Protein AF-A0A2I1HA76-F1 (afdb_monomer)

Structure (mmCIF, N/CA/C/O backbone):
data_AF-A0A2I1HA76-F1
#
_entry.id   AF-A0A2I1HA76-F1
#
loop_
_atom_site.group_PDB
_atom_site.id
_atom_site.type_symbol
_atom_site.label_atom_id
_atom_site.label_alt_id
_atom_site.label_comp_id
_atom_site.label_asym_id
_atom_site.label_entity_id
_atom_site.label_seq_id
_atom_site.pdbx_PDB_ins_code
_atom_site.Cartn_x
_atom_site.Cartn_y
_atom_site.Cartn_z
_atom_site.occupancy
_atom_site.B_iso_or_equiv
_atom_site.auth_seq_id
_atom_site.auth_comp_id
_atom_site.auth_asym_id
_atom_site.auth_atom_id
_atom_site.pdbx_PDB_model_num
ATOM 1 N N . MET A 1 1 ? -20.535 -59.289 31.278 1.00 40.84 1 MET A N 1
ATOM 2 C CA . MET A 1 1 ? -20.080 -58.325 30.255 1.00 40.84 1 MET A CA 1
ATOM 3 C C . MET A 1 1 ? -20.527 -56.955 30.729 1.00 40.84 1 MET A C 1
ATOM 5 O O . MET A 1 1 ? -21.703 -56.643 30.612 1.00 40.84 1 MET A O 1
ATOM 9 N N . SER A 1 2 ? -19.643 -56.218 31.400 1.00 46.22 2 SER A N 1
ATOM 10 C CA . SER A 1 2 ? -19.971 -54.926 32.014 1.00 46.22 2 SER A CA 1
ATOM 11 C C . SER A 1 2 ? -19.579 -53.813 31.051 1.00 46.22 2 SER A C 1
ATOM 13 O O . SER A 1 2 ? -18.401 -53.662 30.739 1.00 46.22 2 SER A O 1
ATOM 15 N N . GLY A 1 3 ? -20.575 -53.096 30.530 1.00 40.88 3 GLY A N 1
ATOM 16 C CA . GLY A 1 3 ? -20.380 -51.952 29.646 1.00 40.88 3 GLY A CA 1
ATOM 17 C C . GLY A 1 3 ? -20.055 -50.704 30.456 1.00 40.88 3 GLY A C 1
ATOM 18 O O . GLY A 1 3 ? -20.886 -50.230 31.227 1.00 40.88 3 GLY A O 1
ATOM 19 N N . THR A 1 4 ? -18.845 -50.182 30.288 1.00 45.25 4 THR A N 1
ATOM 20 C CA . THR A 1 4 ? -18.414 -48.915 30.879 1.00 45.25 4 THR A CA 1
ATOM 21 C C . THR A 1 4 ? -19.001 -47.769 30.062 1.00 45.25 4 THR A C 1
ATOM 23 O O . THR A 1 4 ? -18.635 -47.553 28.908 1.00 45.25 4 THR A O 1
ATOM 26 N N . GLN A 1 5 ? -19.952 -47.057 30.657 1.00 46.47 5 GLN A N 1
ATOM 27 C CA . GLN A 1 5 ? -20.569 -45.859 30.107 1.00 46.47 5 GLN A CA 1
ATOM 28 C C . GLN A 1 5 ? -19.624 -44.676 30.360 1.00 46.47 5 GLN A C 1
ATOM 30 O O . GLN A 1 5 ? -19.451 -44.250 31.500 1.00 46.47 5 GLN A O 1
ATOM 35 N N . PHE A 1 6 ? -18.966 -44.180 29.311 1.00 46.88 6 PHE A N 1
ATOM 36 C CA . PHE A 1 6 ? -18.157 -42.964 29.396 1.00 46.88 6 PHE A CA 1
ATOM 37 C C . PHE A 1 6 ? -19.081 -41.743 29.530 1.00 46.88 6 PHE A C 1
ATOM 39 O O . PHE A 1 6 ? -20.025 -41.615 28.743 1.00 46.88 6 PHE A O 1
ATOM 46 N N . PRO A 1 7 ? -18.854 -40.843 30.503 1.00 56.53 7 PRO A N 1
ATOM 47 C CA . PRO A 1 7 ? -19.612 -39.607 30.583 1.00 56.53 7 PRO A CA 1
ATOM 48 C C . PRO A 1 7 ? -19.250 -38.713 29.395 1.00 56.53 7 PRO A C 1
ATOM 5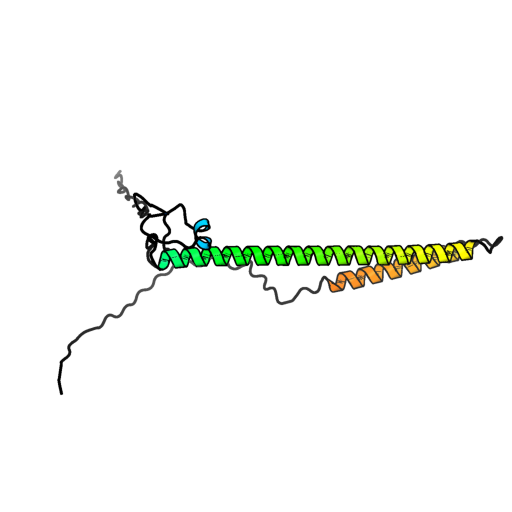0 O O . PRO A 1 7 ? -18.079 -38.507 29.084 1.00 56.53 7 PRO A O 1
ATOM 53 N N . HIS A 1 8 ? -20.281 -38.185 28.737 1.00 43.44 8 HIS A N 1
ATOM 54 C CA . HIS A 1 8 ? -20.160 -37.139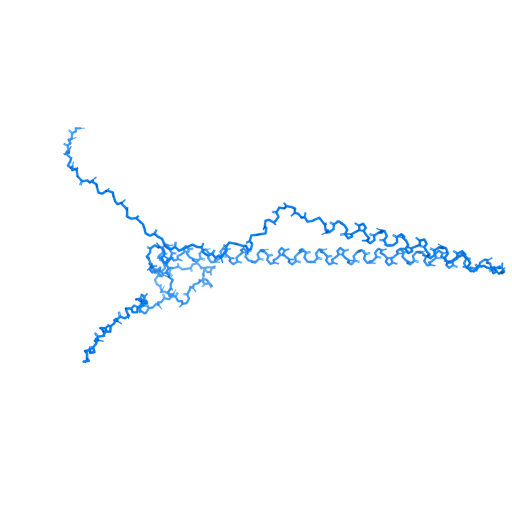 27.732 1.00 43.44 8 HIS A CA 1
ATOM 55 C C . HIS A 1 8 ? -19.405 -35.947 28.329 1.00 43.44 8 HIS A C 1
ATOM 57 O O . HIS A 1 8 ? -19.963 -35.180 29.118 1.00 43.44 8 HIS A O 1
ATOM 63 N N . GLU A 1 9 ? -18.144 -35.777 27.938 1.00 49.25 9 GLU A N 1
ATOM 64 C CA . GLU A 1 9 ? -17.447 -34.515 28.124 1.00 49.25 9 GLU A CA 1
ATOM 65 C C . GLU A 1 9 ? -18.220 -33.447 27.350 1.00 49.25 9 GLU A C 1
ATOM 67 O O . GLU A 1 9 ? -18.277 -33.435 26.118 1.00 49.25 9 GLU A O 1
ATOM 72 N N . LYS A 1 10 ? -18.876 -32.553 28.094 1.00 47.59 10 LYS A N 1
ATOM 73 C CA . LYS A 1 10 ? -19.311 -31.266 27.568 1.00 47.59 10 LYS A CA 1
ATOM 74 C C . LYS A 1 10 ? -18.048 -30.530 27.140 1.00 47.59 10 LYS A C 1
ATOM 76 O O . LYS A 1 10 ? -17.381 -29.916 27.968 1.00 47.59 10 LYS A O 1
ATOM 81 N N . ILE A 1 11 ? -17.734 -30.601 25.853 1.00 46.62 11 ILE A N 1
ATOM 82 C CA . ILE A 1 11 ? -16.801 -29.688 25.204 1.00 46.62 11 ILE A CA 1
ATOM 83 C C . ILE A 1 11 ? -17.394 -28.292 25.411 1.00 46.62 11 ILE A C 1
ATOM 85 O O . ILE A 1 11 ? -18.359 -27.906 24.752 1.00 46.62 11 ILE A O 1
ATOM 89 N N . LEU A 1 12 ? -16.883 -27.577 26.413 1.00 44.62 12 LEU A N 1
ATOM 90 C CA . LEU A 1 12 ? -17.116 -26.154 26.600 1.00 44.62 12 LEU A CA 1
ATOM 91 C C . LEU A 1 12 ? -16.593 -25.473 25.339 1.00 44.62 12 LEU A C 1
ATOM 93 O O . LEU A 1 12 ? -15.385 -25.353 25.140 1.00 44.62 12 LEU A O 1
ATOM 97 N N . SER A 1 13 ? -17.512 -25.080 24.462 1.00 50.31 13 SER A N 1
ATOM 98 C CA . SER A 1 13 ? -17.226 -24.196 23.341 1.00 50.31 13 SER A CA 1
ATOM 99 C C . SER A 1 13 ? -16.407 -23.009 23.858 1.00 50.31 13 SER A C 1
ATOM 101 O O . SER A 1 13 ? -16.748 -22.477 24.922 1.00 50.31 13 SER A O 1
ATOM 103 N N . PRO A 1 14 ? -15.353 -22.565 23.150 1.00 51.44 14 PRO A N 1
ATOM 104 C CA . PRO A 1 14 ? -14.654 -21.353 23.539 1.00 51.44 14 PRO A CA 1
ATOM 105 C C . PRO A 1 14 ? -15.693 -20.234 23.571 1.00 51.44 14 PRO A C 1
ATOM 107 O O . PRO A 1 14 ? -16.383 -20.007 22.578 1.00 51.44 14 PRO A O 1
ATOM 110 N N . LEU A 1 15 ? -15.852 -19.592 24.730 1.00 45.53 15 LEU A N 1
ATOM 111 C CA . LEU A 1 15 ? -16.682 -18.406 24.904 1.00 45.53 15 LEU A CA 1
ATOM 112 C C . LEU A 1 15 ? -16.179 -17.346 23.919 1.00 45.53 15 LEU A C 1
ATOM 114 O O . LEU A 1 15 ? -15.253 -16.593 24.215 1.00 45.53 15 LEU A O 1
ATOM 118 N N . THR A 1 16 ? -16.757 -17.300 22.722 1.00 50.28 16 THR A N 1
ATOM 119 C CA . THR A 1 16 ? -16.597 -16.169 21.821 1.00 50.28 16 THR A CA 1
ATOM 120 C C . THR A 1 16 ? -17.282 -15.011 22.521 1.00 50.28 16 THR A C 1
ATOM 122 O O . THR A 1 16 ? -18.506 -14.930 22.546 1.00 50.28 16 THR A O 1
ATOM 125 N N . CYS A 1 17 ? -16.493 -14.169 23.184 1.00 53.44 17 CYS A N 1
ATOM 126 C CA . CYS A 1 17 ? -16.961 -12.959 23.841 1.00 53.44 17 CYS A CA 1
ATOM 127 C C . CYS A 1 17 ? -17.381 -11.962 22.754 1.00 53.44 17 CYS A C 1
ATOM 129 O O . CYS A 1 17 ? -16.650 -11.029 22.454 1.00 53.44 17 CYS A O 1
ATOM 131 N N . THR A 1 18 ? -1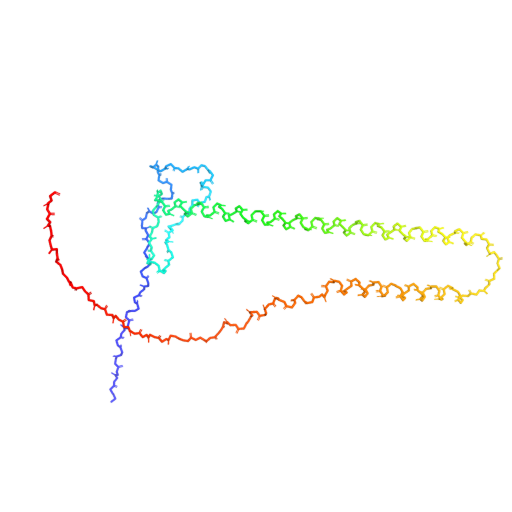8.499 -12.205 22.076 1.00 65.19 18 THR A N 1
ATOM 132 C CA . THR A 1 18 ? -19.046 -11.325 21.042 1.00 65.19 18 THR A CA 1
ATOM 133 C C . THR A 1 18 ? -19.790 -10.180 21.716 1.00 65.19 18 THR A C 1
ATOM 135 O O . THR A 1 18 ? -20.650 -10.409 22.561 1.00 65.19 18 THR A O 1
ATOM 138 N N . VAL A 1 19 ? -19.427 -8.940 21.379 1.00 76.56 19 VAL A N 1
ATOM 139 C CA . VAL A 1 19 ? -20.152 -7.753 21.849 1.00 76.56 19 VAL A CA 1
ATOM 140 C C . VAL A 1 19 ? -21.428 -7.616 21.024 1.00 76.56 19 VAL A C 1
ATOM 142 O O . VAL A 1 19 ? -21.361 -7.306 19.833 1.00 76.56 19 VAL A O 1
ATOM 145 N N . ASP A 1 20 ? -22.578 -7.846 21.655 1.00 71.75 20 ASP A N 1
ATOM 146 C CA . ASP A 1 20 ? -23.883 -7.618 21.037 1.00 71.75 20 ASP A CA 1
ATOM 147 C C . ASP A 1 20 ? -24.084 -6.108 20.819 1.00 71.75 20 ASP A C 1
ATOM 149 O O . ASP A 1 20 ? -23.976 -5.319 21.757 1.00 71.75 20 ASP A O 1
ATOM 153 N N . ASN A 1 21 ? -24.392 -5.704 19.581 1.00 75.94 21 ASN A N 1
ATOM 154 C CA . ASN A 1 21 ? -24.607 -4.309 19.152 1.00 75.94 21 ASN A CA 1
ATOM 155 C C . ASN A 1 21 ? -23.340 -3.436 19.072 1.00 75.94 21 ASN A C 1
ATOM 157 O O . ASN A 1 21 ? -23.281 -2.333 19.617 1.00 75.94 21 ASN A O 1
ATOM 161 N N . TYR A 1 22 ? -22.323 -3.909 18.351 1.00 81.25 22 TYR A N 1
ATOM 162 C CA . TYR A 1 22 ? -21.177 -3.080 17.980 1.00 81.25 22 TYR A CA 1
ATOM 163 C C . TYR A 1 22 ? -21.587 -1.920 17.061 1.00 81.25 22 TYR A C 1
ATOM 165 O O . TYR A 1 22 ? -21.977 -2.145 15.917 1.00 81.25 22 TYR A O 1
ATOM 173 N N . ASP A 1 23 ? -21.445 -0.688 17.549 1.00 83.69 23 ASP A N 1
ATOM 174 C CA . ASP A 1 23 ? -21.526 0.522 16.731 1.00 83.69 23 ASP A CA 1
ATOM 175 C C . ASP A 1 23 ? -20.102 1.033 16.436 1.00 83.69 23 ASP A C 1
ATOM 177 O O . ASP A 1 23 ? -19.428 1.507 17.355 1.00 83.69 23 ASP A O 1
ATOM 181 N N . PRO A 1 24 ? -19.597 0.922 15.192 1.00 79.62 24 PRO A N 1
ATOM 182 C CA . PRO A 1 24 ? -18.259 1.391 14.830 1.00 79.62 24 PRO A CA 1
ATOM 183 C C . PRO A 1 24 ? -18.131 2.919 14.806 1.00 79.62 24 PRO A C 1
ATOM 185 O O . PRO A 1 24 ? -17.010 3.431 14.869 1.00 79.62 24 PRO A O 1
ATOM 188 N N . LEU A 1 25 ? -19.245 3.649 14.690 1.00 83.88 25 LEU A N 1
ATOM 189 C CA . LEU A 1 25 ? -19.253 5.101 14.532 1.00 83.88 25 LEU A CA 1
ATOM 190 C C . LEU A 1 25 ? -20.292 5.763 15.453 1.00 83.88 25 LEU A C 1
ATOM 192 O O . LEU A 1 25 ? -21.214 6.433 14.977 1.00 83.88 25 LEU A O 1
ATOM 196 N N . PRO A 1 26 ? -20.129 5.628 16.777 1.00 79.62 26 PRO A N 1
ATOM 197 C CA . PRO A 1 26 ? -21.031 6.259 17.722 1.00 79.62 26 PRO A CA 1
ATOM 198 C C . PRO A 1 26 ? -20.959 7.781 17.573 1.00 79.62 26 PRO A C 1
ATOM 200 O O . PRO A 1 26 ? -19.884 8.383 17.598 1.00 79.62 26 PRO A O 1
ATOM 203 N N . GLN A 1 27 ? -22.127 8.415 17.458 1.00 82.62 27 GLN A N 1
ATOM 204 C CA . GLN A 1 27 ? -22.271 9.863 17.234 1.00 82.62 27 GLN A CA 1
ATOM 205 C C . GLN A 1 27 ? -21.609 10.727 18.323 1.00 82.62 27 GLN A C 1
ATOM 207 O O . GLN A 1 27 ? -21.355 11.910 18.114 1.00 82.62 27 GLN A O 1
ATOM 212 N N . SER A 1 28 ? -21.329 10.144 19.489 1.00 84.75 28 SER A N 1
ATOM 213 C CA . SER A 1 28 ? -20.697 10.798 20.634 1.00 84.75 28 SER A CA 1
ATOM 214 C C . SER A 1 28 ? -19.176 10.944 20.521 1.00 84.75 28 SER A C 1
ATOM 216 O O . SER A 1 28 ?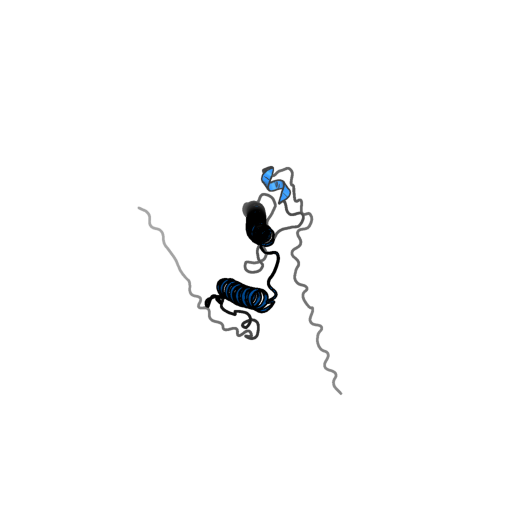 -18.576 11.599 21.374 1.00 84.75 28 SER A O 1
ATOM 218 N N . ILE A 1 29 ? -18.533 10.345 19.512 1.00 86.31 29 ILE A N 1
ATOM 219 C CA . ILE A 1 29 ? -17.070 10.260 19.427 1.00 86.31 29 ILE A CA 1
ATOM 220 C C . ILE A 1 29 ? -16.566 11.047 18.221 1.00 86.31 29 ILE A C 1
ATOM 222 O O . ILE A 1 29 ? -16.926 10.788 17.075 1.00 86.31 29 ILE A O 1
ATOM 226 N N . PHE A 1 30 ? -15.673 12.001 18.481 1.00 90.81 30 PHE A N 1
ATOM 227 C CA . PHE A 1 30 ? -14.970 12.714 17.424 1.00 90.81 30 PHE A CA 1
ATOM 228 C C . PHE A 1 30 ? -13.833 11.849 16.871 1.00 90.81 30 PHE A C 1
ATOM 230 O O . PHE A 1 30 ? -12.928 11.455 17.609 1.00 90.81 30 PHE A O 1
ATOM 237 N N . ILE A 1 31 ? -13.864 11.576 15.564 1.00 90.25 31 ILE A N 1
ATOM 238 C CA . ILE A 1 31 ? -12.834 10.796 14.870 1.00 90.25 31 ILE A CA 1
ATOM 239 C C . ILE A 1 31 ? -12.236 11.656 13.746 1.00 90.25 31 ILE A C 1
ATOM 241 O O . ILE A 1 31 ? -12.980 12.062 12.839 1.00 90.25 31 ILE A O 1
ATOM 245 N N . PRO A 1 32 ? -10.915 11.921 13.781 1.00 91.50 32 PRO A N 1
ATOM 246 C CA . PRO A 1 32 ? -10.201 12.618 12.715 1.00 91.50 32 PRO A CA 1
ATOM 247 C C . PRO A 1 32 ? -10.433 11.977 11.342 1.00 91.50 32 PRO A C 1
ATOM 249 O O . PRO A 1 32 ? -10.491 10.752 11.226 1.00 91.50 32 PRO A O 1
ATOM 252 N N . GLU A 1 33 ? -10.551 12.792 10.290 1.00 92.38 33 GLU A N 1
ATOM 253 C CA . GLU A 1 33 ? -10.885 12.311 8.940 1.00 92.38 33 GLU A CA 1
ATOM 254 C C . GLU A 1 33 ? -9.875 11.301 8.391 1.00 92.38 33 GLU A C 1
ATOM 256 O O . GLU A 1 33 ? -10.277 10.316 7.775 1.00 92.38 33 GLU A O 1
ATOM 261 N N . ASN A 1 34 ? -8.586 11.493 8.681 1.00 91.38 34 ASN A N 1
ATOM 262 C CA . ASN A 1 34 ? -7.516 10.578 8.284 1.00 91.38 34 ASN A CA 1
ATOM 263 C C . ASN A 1 34 ? -7.656 9.186 8.917 1.00 91.38 34 ASN A C 1
ATOM 265 O O . ASN A 1 34 ? -7.223 8.206 8.321 1.00 91.38 34 ASN A O 1
ATOM 269 N N . LEU A 1 35 ? -8.303 9.079 10.084 1.00 92.94 35 LEU A N 1
ATOM 270 C CA . LEU A 1 35 ? -8.481 7.809 10.790 1.00 92.94 35 LEU A CA 1
ATOM 271 C C . LEU A 1 35 ? -9.768 7.066 10.413 1.00 92.94 35 LEU A C 1
ATOM 273 O O . LEU A 1 35 ? -9.867 5.862 10.650 1.00 92.94 35 LEU A O 1
ATOM 277 N N . ARG A 1 36 ? -10.746 7.748 9.802 1.00 91.81 36 ARG A N 1
ATOM 278 C CA . ARG A 1 36 ? -12.038 7.149 9.418 1.00 91.81 36 ARG A CA 1
ATOM 279 C C . ARG A 1 36 ? -11.921 5.912 8.517 1.00 91.81 36 ARG A C 1
ATOM 281 O O . ARG A 1 36 ? -12.661 4.963 8.761 1.00 91.81 36 ARG A O 1
ATOM 288 N N . PRO A 1 37 ? -11.005 5.854 7.531 1.00 93.25 37 PRO A N 1
ATOM 289 C CA . PRO A 1 37 ? -10.838 4.664 6.694 1.00 93.25 37 PRO A CA 1
ATOM 290 C C . PRO A 1 37 ? -10.372 3.421 7.462 1.00 93.25 37 PRO A C 1
ATOM 292 O O . PRO A 1 37 ? -10.525 2.309 6.967 1.00 93.25 37 PRO A O 1
ATOM 295 N N . PHE A 1 38 ? -9.790 3.597 8.652 1.00 93.56 38 PHE A N 1
ATOM 296 C CA . PHE A 1 38 ? -9.242 2.507 9.462 1.00 93.56 38 PHE A CA 1
ATOM 297 C C . PHE A 1 38 ? -10.213 2.007 10.530 1.00 93.56 38 PHE A C 1
ATOM 299 O O . PHE A 1 38 ? -9.866 1.092 11.281 1.00 93.56 38 PHE A O 1
ATOM 306 N N . ILE A 1 39 ? -11.412 2.597 10.609 1.00 92.38 39 ILE A N 1
ATOM 307 C CA . ILE A 1 39 ? -12.444 2.185 11.555 1.00 92.38 39 ILE A CA 1
ATOM 308 C C . ILE A 1 39 ? -12.787 0.716 11.292 1.00 92.38 39 ILE A C 1
ATOM 310 O O . ILE A 1 39 ? -13.214 0.366 10.188 1.00 92.38 39 ILE A O 1
ATOM 314 N N . PRO A 1 40 ? -12.589 -0.165 12.283 1.00 90.62 40 PRO A N 1
ATOM 315 C CA . PRO A 1 40 ? -12.888 -1.571 12.115 1.00 90.62 40 PRO A CA 1
ATOM 316 C C . PRO A 1 40 ? -14.406 -1.757 12.027 1.00 90.62 40 PRO A C 1
ATOM 318 O O . PRO A 1 40 ? -15.160 -1.202 12.819 1.00 90.62 40 PRO A O 1
ATOM 321 N N . THR A 1 41 ? -14.861 -2.554 11.063 1.00 88.81 41 THR A N 1
ATOM 322 C CA . THR A 1 41 ? -16.283 -2.912 10.914 1.00 88.81 41 THR A CA 1
ATOM 323 C C . THR A 1 41 ? -16.725 -3.980 11.910 1.00 88.81 41 THR A C 1
ATOM 325 O O . THR A 1 41 ? -17.917 -4.189 12.112 1.00 88.81 41 THR A O 1
ATOM 328 N N . THR A 1 42 ? -15.766 -4.652 12.544 1.00 89.25 42 THR A N 1
ATOM 329 C CA . THR A 1 42 ? -15.981 -5.693 13.546 1.00 89.25 42 THR A CA 1
ATOM 330 C C . THR A 1 42 ? -15.337 -5.302 14.876 1.00 89.25 42 THR A C 1
ATOM 332 O O . THR A 1 42 ? -14.313 -4.613 14.868 1.00 89.25 42 THR A O 1
ATOM 335 N N . PRO A 1 43 ? -15.854 -5.793 16.016 1.00 89.44 43 PRO A N 1
ATOM 336 C CA . PRO A 1 43 ? -15.234 -5.589 17.321 1.00 89.44 43 PRO A CA 1
ATOM 337 C C . PRO A 1 43 ? -13.752 -5.973 17.327 1.00 89.44 43 PRO A C 1
ATOM 339 O O . PRO A 1 43 ? -13.367 -7.024 16.810 1.00 89.44 43 PRO A O 1
ATOM 342 N N . VAL A 1 44 ? -12.920 -5.126 17.933 1.00 90.25 44 VAL A N 1
ATOM 343 C CA . VAL A 1 44 ? -11.482 -5.378 18.082 1.00 90.25 44 VAL A CA 1
ATOM 344 C C . VAL A 1 44 ? -11.192 -5.780 19.518 1.00 90.25 44 VAL A C 1
ATOM 346 O O . VAL A 1 44 ? -11.688 -5.159 20.457 1.00 90.25 44 VAL A O 1
ATOM 349 N N . TYR A 1 45 ? -10.356 -6.800 19.683 1.00 89.88 45 TYR A N 1
ATOM 350 C CA . TYR A 1 45 ? -9.912 -7.296 20.980 1.00 89.88 45 TYR A CA 1
ATOM 351 C C . TYR A 1 45 ? -8.393 -7.209 21.082 1.00 89.88 45 TYR A C 1
ATOM 353 O O . TYR A 1 45 ? -7.685 -7.248 20.072 1.00 89.88 45 TYR A O 1
ATOM 361 N N . THR A 1 46 ? -7.885 -7.105 22.306 1.00 87.25 46 THR A N 1
ATOM 362 C CA . THR A 1 46 ? -6.459 -7.294 22.581 1.00 87.25 46 THR A CA 1
ATOM 363 C C . THR A 1 46 ? -6.034 -8.737 22.309 1.00 87.25 46 THR A C 1
ATOM 365 O O . THR A 1 46 ? -6.860 -9.651 22.197 1.00 87.25 46 THR A O 1
ATOM 368 N N . ALA A 1 47 ? -4.721 -8.936 22.181 1.00 81.62 47 ALA A N 1
ATOM 369 C CA . ALA A 1 47 ? -4.153 -10.251 21.937 1.00 81.62 47 ALA A CA 1
ATOM 370 C C . ALA A 1 47 ? -4.587 -11.255 23.030 1.00 81.62 47 ALA A C 1
ATOM 372 O O . ALA A 1 47 ? -4.671 -10.880 24.203 1.00 81.62 47 ALA A O 1
ATOM 373 N N . PRO A 1 48 ? -4.819 -12.534 22.677 1.00 76.50 48 PRO A N 1
ATOM 374 C CA . PRO A 1 48 ? -5.264 -13.554 23.631 1.00 76.50 48 PRO A CA 1
ATOM 375 C C . PRO A 1 48 ? -4.340 -13.734 24.842 1.00 76.50 48 PRO A C 1
ATOM 377 O O . PRO A 1 48 ? -4.799 -14.145 25.903 1.00 76.50 48 PRO A O 1
ATOM 380 N N . SER A 1 49 ? -3.054 -13.394 24.703 1.00 75.25 49 SER A N 1
ATOM 381 C CA . SER A 1 49 ? -2.037 -13.496 25.755 1.00 75.25 49 SER A CA 1
ATOM 382 C C . SER A 1 49 ? -2.309 -12.627 26.988 1.00 75.25 49 SER A C 1
ATOM 384 O O . SER A 1 49 ? -1.775 -12.919 28.050 1.00 75.25 49 SER A O 1
ATOM 386 N N . GLU A 1 50 ? -3.122 -11.576 26.865 1.00 69.81 50 GLU A N 1
ATOM 387 C CA . GLU A 1 50 ? -3.427 -10.633 27.956 1.00 69.81 50 GLU A CA 1
ATOM 388 C C . GLU A 1 50 ? -4.849 -10.809 28.521 1.00 69.81 50 GLU A C 1
ATOM 390 O O . GLU A 1 50 ? -5.303 -10.004 29.332 1.00 69.81 50 GLU A O 1
ATOM 395 N N . GLY A 1 51 ? -5.563 -11.855 28.087 1.00 69.50 51 GLY A N 1
ATOM 396 C CA . GLY A 1 51 ? -7.010 -11.962 28.250 1.00 69.50 51 GLY A CA 1
ATOM 397 C C . GLY A 1 51 ? -7.697 -11.033 27.252 1.00 69.50 51 GLY A C 1
ATOM 398 O O . GLY A 1 51 ? -7.611 -9.813 27.369 1.00 69.50 51 GLY A O 1
ATOM 399 N N . SER A 1 52 ? -8.337 -11.602 26.228 1.00 80.06 52 SER A N 1
ATOM 400 C CA . SER A 1 52 ? -8.952 -10.854 25.124 1.00 80.06 52 SER A CA 1
ATOM 401 C C . SER A 1 52 ? -9.922 -9.781 25.626 1.00 80.06 52 SER A C 1
ATOM 403 O O . SER A 1 52 ? -11.083 -10.050 25.926 1.00 80.06 52 SER A O 1
ATOM 405 N N . LYS A 1 53 ? -9.440 -8.541 25.706 1.00 87.94 53 LYS A N 1
ATOM 406 C CA . LYS A 1 53 ? -10.185 -7.381 26.175 1.00 87.94 53 LYS A CA 1
ATOM 407 C C . LYS A 1 53 ? -10.729 -6.633 24.977 1.00 87.94 53 LYS A C 1
ATOM 409 O O . LYS A 1 53 ? -9.981 -6.257 24.077 1.00 87.94 53 LYS A O 1
ATOM 414 N N . TYR A 1 54 ? -12.030 -6.386 24.989 1.00 90.31 54 TYR A N 1
ATOM 415 C CA . TYR A 1 54 ? -12.682 -5.584 23.968 1.00 90.31 54 TYR A CA 1
ATOM 416 C C . TYR A 1 54 ? -12.193 -4.126 23.997 1.00 90.31 54 TYR A C 1
ATOM 418 O O . TYR A 1 54 ? -12.145 -3.484 25.052 1.00 90.31 54 TYR A O 1
ATOM 426 N N . LEU A 1 55 ? -11.841 -3.602 22.823 1.00 90.62 55 LEU A N 1
ATOM 427 C CA . LEU A 1 55 ? -11.469 -2.211 22.604 1.00 90.62 55 LEU A CA 1
ATOM 428 C C . LEU A 1 55 ? -12.703 -1.425 22.159 1.00 90.62 55 LEU A C 1
ATOM 430 O O . LEU A 1 55 ? -13.028 -1.369 20.973 1.00 90.62 55 LEU A O 1
ATOM 434 N N . ALA A 1 56 ? -13.383 -0.803 23.121 1.00 90.06 56 ALA A N 1
ATOM 435 C CA . ALA A 1 56 ? -14.556 0.014 22.838 1.00 90.06 56 ALA A CA 1
ATOM 436 C C . ALA A 1 56 ? -14.204 1.216 21.936 1.00 90.06 56 ALA A C 1
ATOM 438 O O . ALA A 1 56 ? -13.161 1.847 22.162 1.00 90.06 56 ALA A O 1
ATOM 439 N N . PRO A 1 57 ? -15.060 1.570 20.959 1.00 91.38 57 PRO A N 1
ATOM 440 C CA . PRO A 1 57 ? -14.929 2.789 20.171 1.00 91.38 57 PRO A CA 1
ATOM 441 C C . PRO A 1 57 ? -14.667 4.014 21.051 1.00 91.38 57 PRO A C 1
ATOM 443 O O . PRO A 1 57 ? -15.247 4.163 22.125 1.00 91.38 57 PRO A O 1
ATOM 446 N N . GLY A 1 58 ? -13.730 4.856 20.616 1.00 88.31 58 GLY A N 1
ATOM 447 C CA . GLY A 1 58 ? -13.260 6.049 21.330 1.00 88.31 58 GLY A CA 1
ATOM 448 C C . GLY A 1 58 ? -12.437 5.813 22.598 1.00 88.31 58 GLY A C 1
ATOM 449 O O . GLY A 1 58 ? -11.935 6.775 23.179 1.00 88.31 58 GLY A O 1
ATOM 450 N N . SER A 1 59 ? -12.226 4.564 23.021 1.00 91.38 59 SER A N 1
ATOM 451 C CA . SER A 1 59 ? -11.247 4.274 24.071 1.00 91.38 59 SER A CA 1
ATOM 452 C C . SER A 1 59 ? -9.810 4.550 23.588 1.00 91.38 59 SER A C 1
ATOM 454 O O . SER A 1 59 ? -9.527 4.439 22.388 1.00 91.38 59 SER A O 1
ATOM 456 N N . PRO A 1 60 ? -8.854 4.829 24.498 1.00 92.38 60 PRO A N 1
ATOM 457 C C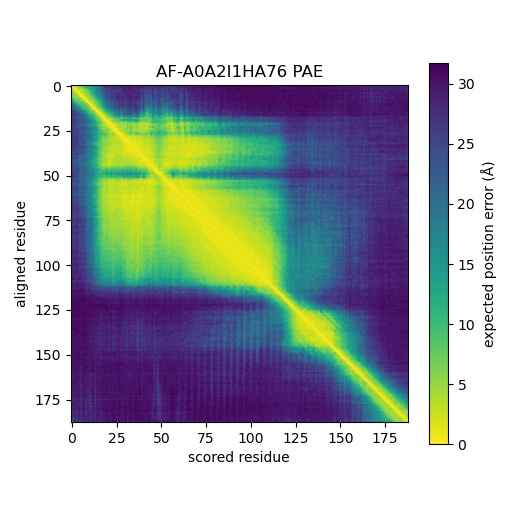A . PRO A 1 60 ? -7.452 5.022 24.120 1.00 92.38 60 PRO A CA 1
ATOM 458 C C . PRO A 1 60 ? -6.855 3.830 23.357 1.00 92.38 60 PRO A C 1
ATOM 460 O O . PRO A 1 60 ? -6.101 4.014 22.404 1.00 92.38 60 PRO A O 1
ATOM 463 N N . GLY A 1 61 ? -7.222 2.601 23.740 1.00 91.88 61 GLY A N 1
ATOM 464 C CA . GLY A 1 61 ? -6.763 1.387 23.061 1.00 91.88 61 GLY A CA 1
ATOM 465 C C . GLY A 1 61 ? -7.304 1.263 21.637 1.00 91.88 61 GLY A C 1
ATOM 466 O O . GLY A 1 61 ? -6.578 0.847 20.736 1.00 91.88 61 GLY A O 1
ATOM 467 N N . TRP A 1 62 ? -8.547 1.688 21.411 1.00 93.12 62 TRP A N 1
ATOM 468 C CA . TRP A 1 62 ? -9.148 1.700 20.082 1.00 93.12 62 TRP A CA 1
ATOM 469 C C . TRP A 1 62 ? -8.505 2.749 19.167 1.00 93.12 62 TRP A C 1
ATOM 471 O O . TRP A 1 62 ? -8.127 2.425 18.045 1.00 93.12 62 TRP A O 1
ATOM 481 N N . PHE A 1 63 ? -8.260 3.970 19.656 1.00 94.00 63 PHE A N 1
ATOM 482 C CA . PHE A 1 63 ? -7.512 4.969 18.880 1.00 94.00 63 PHE A CA 1
ATOM 483 C C . PHE A 1 63 ? -6.088 4.515 18.572 1.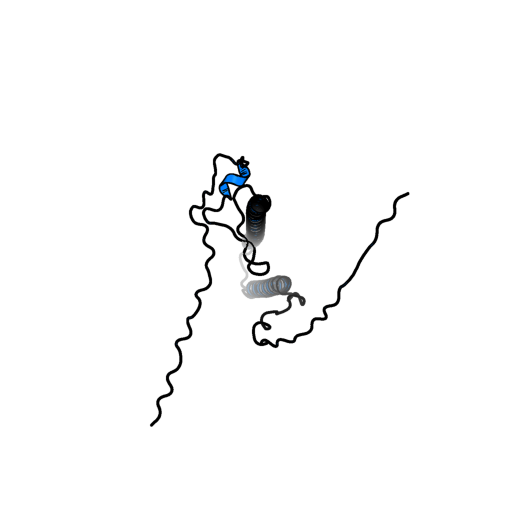00 94.00 63 PHE A C 1
ATOM 485 O O . PHE A 1 63 ? -5.626 4.671 17.444 1.00 94.00 63 PHE A O 1
ATOM 492 N N . LYS A 1 64 ? -5.403 3.901 19.544 1.00 94.44 64 LYS A N 1
ATOM 493 C CA . LYS A 1 64 ? -4.081 3.310 19.317 1.00 94.44 64 LYS A CA 1
ATOM 494 C C . LYS A 1 64 ? -4.118 2.288 18.178 1.00 94.44 64 LYS A C 1
ATOM 496 O O . LYS A 1 64 ? -3.238 2.313 17.324 1.00 94.44 64 LYS A O 1
ATOM 501 N N . TYR A 1 65 ? -5.142 1.435 18.137 1.00 94.06 65 TYR A N 1
ATOM 502 C CA . TYR A 1 65 ? -5.339 0.495 17.036 1.00 94.06 65 TYR A CA 1
ATOM 503 C C . TYR A 1 65 ? -5.476 1.213 15.683 1.00 94.06 65 TYR A C 1
ATOM 505 O O . TYR A 1 65 ? -4.800 0.821 14.734 1.00 94.06 65 TYR A O 1
ATOM 513 N N . LEU A 1 66 ? -6.274 2.284 15.591 1.00 94.88 66 LEU A N 1
ATOM 514 C CA . LEU A 1 66 ? -6.423 3.057 14.348 1.00 94.88 66 LEU A CA 1
ATOM 515 C C . LEU A 1 66 ? -5.098 3.664 13.874 1.00 94.88 66 LEU A C 1
ATOM 517 O O . LEU A 1 66 ? -4.741 3.504 12.708 1.00 94.88 66 LEU A O 1
ATOM 521 N N . TYR A 1 67 ? -4.341 4.296 14.776 1.00 95.56 67 TYR A N 1
ATOM 522 C CA . TYR A 1 67 ? -3.020 4.847 14.454 1.00 95.56 67 TYR A CA 1
ATOM 523 C C . TYR A 1 67 ? -2.037 3.765 14.000 1.00 95.56 67 TYR A C 1
ATOM 525 O O . TYR A 1 67 ? -1.258 3.967 13.067 1.00 95.56 67 TYR A O 1
ATOM 533 N N . ASP A 1 68 ? -2.072 2.593 14.639 1.00 95.12 68 ASP A N 1
ATOM 534 C CA . ASP A 1 68 ? -1.240 1.463 14.243 1.00 95.12 68 ASP A CA 1
ATOM 535 C C . ASP A 1 68 ? -1.607 0.960 12.834 1.00 95.12 68 ASP A C 1
ATOM 537 O O . ASP A 1 68 ? -0.703 0.631 12.059 1.00 95.12 68 ASP A O 1
ATOM 541 N N . GLN A 1 69 ? -2.894 0.953 12.461 1.00 94.69 69 GLN A N 1
ATOM 542 C CA . GLN A 1 69 ? -3.326 0.613 11.099 1.00 94.69 69 GLN A CA 1
ATOM 543 C C . GLN A 1 69 ? -2.887 1.657 10.072 1.00 94.69 69 GLN A C 1
ATOM 545 O O . GLN A 1 69 ? -2.281 1.284 9.065 1.00 94.69 69 GLN A O 1
ATOM 550 N N . GLU A 1 70 ? -3.123 2.942 10.338 1.00 95.94 70 GLU A N 1
ATOM 551 C CA . GLU A 1 70 ? -2.708 4.044 9.463 1.00 95.94 70 GLU A CA 1
ATOM 552 C C . GLU A 1 70 ? -1.209 3.953 9.165 1.00 95.94 70 GLU A C 1
ATOM 554 O O . GLU A 1 70 ? -0.786 3.807 8.014 1.00 95.94 70 GLU A O 1
ATOM 559 N N . ARG A 1 71 ? -0.399 3.891 10.223 1.00 95.62 71 ARG A N 1
ATOM 560 C CA . ARG A 1 71 ? 1.053 3.766 10.124 1.00 95.62 71 ARG A CA 1
ATOM 561 C C . ARG A 1 71 ? 1.475 2.517 9.346 1.00 95.62 71 ARG A C 1
ATOM 563 O O . ARG A 1 71 ? 2.389 2.575 8.525 1.00 95.62 71 ARG A O 1
ATOM 570 N N . LYS A 1 72 ? 0.812 1.378 9.566 1.00 95.50 72 LYS A N 1
ATOM 571 C CA . LYS A 1 72 ? 1.092 0.131 8.837 1.00 95.50 72 LYS A CA 1
ATOM 572 C C . LYS A 1 72 ? 0.781 0.256 7.346 1.00 95.50 72 LYS A C 1
ATOM 574 O O . LYS A 1 72 ? 1.529 -0.293 6.535 1.00 95.50 72 LYS A O 1
ATOM 579 N N . THR A 1 73 ? -0.294 0.948 6.975 1.00 94.25 73 THR A N 1
ATOM 580 C CA . THR A 1 73 ? -0.615 1.193 5.562 1.00 94.25 73 THR A CA 1
ATOM 581 C C . THR A 1 73 ? 0.377 2.139 4.902 1.00 94.25 73 THR A C 1
ATOM 583 O O . THR A 1 73 ? 0.829 1.850 3.795 1.00 94.25 73 THR A O 1
ATOM 586 N N . GLU A 1 74 ? 0.812 3.180 5.609 1.00 95.62 74 GLU A N 1
ATOM 587 C CA . GLU A 1 74 ? 1.824 4.109 5.111 1.00 95.62 74 GLU A CA 1
ATOM 588 C C . GLU A 1 74 ? 3.163 3.402 4.862 1.00 95.62 74 GLU A C 1
ATOM 590 O O . GLU A 1 74 ? 3.743 3.523 3.784 1.00 95.62 74 GLU A O 1
ATOM 595 N N . TYR A 1 75 ? 3.613 2.550 5.790 1.00 96.38 75 TYR A N 1
ATOM 596 C CA . TYR A 1 75 ? 4.825 1.753 5.578 1.00 96.38 75 TYR A CA 1
ATOM 597 C C . TYR A 1 75 ? 4.735 0.827 4.360 1.00 96.38 75 TYR A C 1
ATOM 599 O O . TYR A 1 75 ? 5.716 0.670 3.632 1.00 96.38 75 TYR A O 1
ATOM 607 N N . ARG A 1 76 ? 3.572 0.207 4.117 1.00 95.38 76 ARG A N 1
ATOM 608 C CA . ARG A 1 76 ? 3.365 -0.630 2.922 1.00 95.38 76 ARG A CA 1
ATOM 609 C C . ARG A 1 76 ? 3.458 0.205 1.652 1.00 95.38 76 ARG A C 1
ATOM 611 O O . ARG A 1 76 ? 4.217 -0.147 0.758 1.00 95.38 76 ARG A O 1
ATOM 618 N N . ARG A 1 77 ? 2.776 1.350 1.623 1.00 95.75 77 ARG A N 1
ATOM 619 C CA . ARG A 1 77 ? 2.819 2.289 0.501 1.00 95.75 77 ARG A CA 1
ATOM 620 C C . ARG A 1 77 ? 4.250 2.741 0.197 1.00 95.75 77 ARG A C 1
ATOM 622 O O . ARG A 1 77 ? 4.658 2.730 -0.961 1.00 95.75 77 ARG A O 1
ATOM 629 N N . GLN A 1 78 ? 5.025 3.115 1.214 1.00 96.69 78 GLN A N 1
ATOM 630 C CA . GLN A 1 78 ? 6.420 3.533 1.035 1.00 96.69 78 GLN A CA 1
ATOM 631 C C . GLN A 1 78 ? 7.284 2.413 0.456 1.00 96.69 78 GLN A C 1
ATOM 633 O O . GLN A 1 78 ? 8.079 2.650 -0.455 1.00 96.69 78 GLN A O 1
ATOM 638 N N . ARG A 1 79 ? 7.095 1.184 0.942 1.00 97.19 79 ARG A N 1
ATOM 639 C CA . ARG A 1 79 ? 7.787 0.007 0.413 1.00 97.19 79 ARG A CA 1
ATOM 640 C C . ARG A 1 79 ? 7.460 -0.224 -1.062 1.00 97.19 79 ARG A C 1
ATOM 642 O O . ARG A 1 79 ? 8.376 -0.452 -1.848 1.00 97.19 79 ARG A O 1
ATOM 649 N N . ASP A 1 80 ? 6.188 -0.123 -1.436 1.00 97.69 80 ASP A N 1
ATOM 650 C CA . ASP A 1 80 ? 5.739 -0.325 -2.815 1.00 97.69 80 ASP A CA 1
ATOM 651 C C . ASP A 1 80 ? 6.323 0.742 -3.754 1.00 97.69 80 ASP A C 1
ATOM 653 O O . ASP A 1 80 ? 6.794 0.419 -4.847 1.00 97.69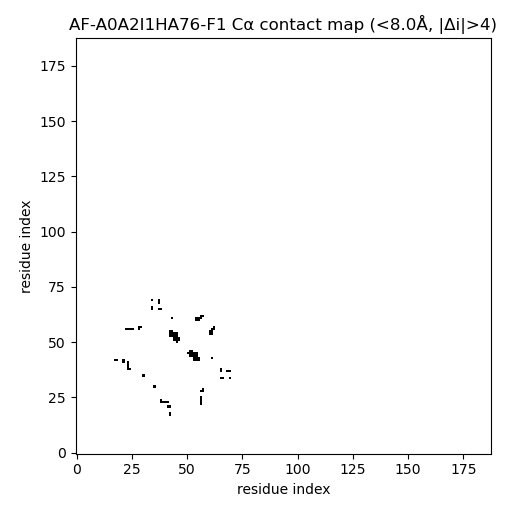 80 ASP A O 1
ATOM 657 N N . ILE A 1 81 ? 6.364 2.004 -3.309 1.00 97.75 81 ILE A N 1
ATOM 658 C CA . ILE A 1 81 ? 7.010 3.102 -4.044 1.00 97.75 81 ILE A CA 1
ATOM 659 C C . ILE A 1 81 ? 8.495 2.792 -4.254 1.00 97.75 81 ILE A C 1
ATOM 661 O O . ILE A 1 81 ? 8.979 2.828 -5.385 1.00 97.75 81 ILE A O 1
ATOM 665 N N . GLN A 1 82 ? 9.209 2.420 -3.190 1.00 98.00 82 GLN A N 1
ATOM 666 C CA . GLN A 1 82 ? 10.636 2.112 -3.260 1.00 98.00 82 GLN A CA 1
ATOM 667 C C . GLN A 1 82 ? 10.926 0.925 -4.194 1.00 98.00 82 GLN A C 1
ATOM 669 O O . GLN A 1 82 ? 11.888 0.942 -4.969 1.00 98.00 82 GLN A O 1
ATOM 674 N N . GLU A 1 83 ? 10.089 -0.113 -4.155 1.00 98.12 83 GLU A N 1
ATOM 675 C CA . GLU A 1 83 ? 10.215 -1.267 -5.040 1.00 98.12 83 GLU A CA 1
ATOM 676 C C . GLU A 1 83 ? 9.986 -0.877 -6.507 1.00 98.12 83 GLU A C 1
ATOM 678 O O . GLU A 1 83 ? 10.755 -1.282 -7.387 1.00 98.12 83 GLU A O 1
ATOM 683 N N . GLN A 1 84 ? 8.968 -0.059 -6.786 1.00 97.69 84 GLN A N 1
ATOM 684 C CA . GLN A 1 84 ? 8.710 0.447 -8.132 1.00 97.69 84 GLN A CA 1
ATOM 685 C C . GLN A 1 84 ? 9.860 1.314 -8.649 1.00 97.69 84 GLN A C 1
ATOM 687 O O . GLN A 1 84 ? 10.280 1.150 -9.796 1.00 97.69 84 GLN A O 1
ATOM 692 N N . GLU A 1 85 ? 10.410 2.198 -7.822 1.00 98.00 85 GLU A N 1
ATOM 693 C CA . GLU A 1 85 ? 11.562 3.024 -8.186 1.00 98.00 85 GLU A CA 1
ATOM 694 C C . GLU A 1 85 ? 12.793 2.174 -8.511 1.00 98.00 85 GLU A C 1
ATOM 696 O O . GLU A 1 85 ? 13.435 2.384 -9.544 1.00 98.00 85 GLU A O 1
ATOM 701 N N . SER A 1 86 ? 13.081 1.160 -7.691 1.00 97.56 86 SER A N 1
ATOM 702 C CA . SER A 1 86 ? 14.168 0.208 -7.938 1.00 97.56 86 SER A CA 1
ATOM 703 C C . SER A 1 86 ? 13.988 -0.527 -9.272 1.00 97.56 86 SER A C 1
ATOM 705 O O . SER A 1 86 ? 14.910 -0.573 -10.095 1.00 97.56 86 SER A O 1
ATOM 707 N N . LYS A 1 87 ? 12.773 -1.023 -9.550 1.00 97.88 87 LYS A N 1
ATOM 708 C CA . LYS A 1 87 ? 12.433 -1.673 -10.827 1.00 97.88 87 LYS A CA 1
ATOM 709 C C . LYS A 1 87 ? 12.610 -0.727 -12.014 1.00 97.88 87 LYS A C 1
ATOM 711 O O . LYS A 1 87 ? 13.218 -1.114 -13.012 1.00 97.88 87 LYS A O 1
ATOM 716 N N . ARG A 1 88 ? 12.139 0.520 -11.907 1.00 97.50 88 ARG A N 1
ATOM 717 C CA . ARG A 1 88 ? 12.289 1.538 -12.962 1.00 97.50 88 ARG A CA 1
ATOM 718 C C . ARG A 1 88 ? 13.755 1.865 -13.225 1.00 97.50 88 ARG A C 1
ATOM 720 O O . ARG A 1 88 ? 14.163 1.900 -14.382 1.00 97.50 88 ARG A O 1
ATOM 727 N N . LYS A 1 89 ? 14.557 2.042 -12.173 1.00 98.00 89 LYS A N 1
ATOM 728 C CA . LYS A 1 89 ? 15.993 2.318 -12.293 1.00 98.00 89 LYS A CA 1
ATOM 729 C C . LYS A 1 89 ? 16.742 1.161 -12.953 1.00 98.00 89 LYS A C 1
ATOM 731 O O . LYS A 1 89 ? 17.576 1.399 -13.823 1.00 98.00 89 LYS A O 1
ATOM 736 N N . LYS A 1 90 ? 16.425 -0.085 -12.584 1.00 97.81 90 LYS A N 1
ATOM 737 C CA . LYS A 1 90 ? 17.011 -1.280 -13.209 1.00 97.81 90 LYS A CA 1
ATOM 738 C C . LYS A 1 90 ? 16.660 -1.366 -14.696 1.00 97.81 90 LYS A C 1
ATOM 740 O O . LYS A 1 90 ? 17.551 -1.579 -15.514 1.00 97.81 90 LYS A O 1
ATOM 745 N N . LEU A 1 91 ? 15.390 -1.153 -15.042 1.00 98.12 91 LEU A N 1
ATOM 746 C CA . LEU A 1 91 ? 14.930 -1.159 -16.431 1.00 98.12 91 LEU A CA 1
ATOM 747 C C . LEU A 1 91 ? 15.621 -0.072 -17.266 1.00 98.12 91 LEU A C 1
ATOM 749 O O . LEU A 1 91 ? 16.007 -0.315 -18.406 1.00 98.12 91 LEU A O 1
ATOM 753 N N . GLU A 1 92 ? 15.794 1.121 -16.702 1.00 97.88 92 GLU A N 1
ATOM 754 C CA . GLU A 1 92 ? 16.474 2.225 -17.378 1.00 97.88 92 GLU A CA 1
ATOM 755 C C . GLU A 1 92 ? 17.961 1.923 -17.609 1.00 97.88 92 GLU A C 1
ATOM 757 O O . GLU A 1 92 ? 18.465 2.098 -18.718 1.00 97.88 92 GLU A O 1
ATOM 762 N N . ALA A 1 93 ? 18.654 1.378 -16.605 1.00 97.56 93 ALA A N 1
ATOM 763 C CA . ALA A 1 93 ? 20.045 0.954 -16.749 1.00 97.56 93 ALA A CA 1
ATOM 764 C C . ALA A 1 93 ? 20.208 -0.132 -17.828 1.00 97.56 93 ALA A C 1
ATOM 766 O O . ALA A 1 93 ? 21.143 -0.080 -18.628 1.00 97.56 93 ALA A O 1
ATOM 767 N N . GLU A 1 94 ? 19.276 -1.086 -17.898 1.00 97.12 94 GLU A N 1
ATOM 768 C CA . GLU A 1 94 ? 19.269 -2.120 -18.934 1.00 97.12 94 GLU A CA 1
ATOM 769 C C . GLU A 1 94 ? 19.058 -1.525 -20.335 1.00 97.12 94 GLU A C 1
ATOM 771 O O . GLU A 1 94 ? 19.780 -1.873 -21.273 1.00 97.12 94 GLU A O 1
ATOM 776 N N . LYS A 1 95 ? 18.113 -0.588 -20.488 1.00 98.00 95 LYS A N 1
ATOM 777 C CA . LYS A 1 95 ? 17.894 0.133 -21.752 1.00 98.00 95 LYS A CA 1
ATOM 778 C C . LYS A 1 95 ? 19.144 0.891 -22.190 1.00 98.00 95 LYS A C 1
ATOM 780 O O . LYS A 1 95 ? 19.542 0.792 -23.350 1.00 98.00 95 LYS A O 1
ATOM 785 N N . GLN A 1 96 ? 19.792 1.601 -21.268 1.00 96.88 96 GLN A N 1
ATOM 786 C CA . GLN A 1 96 ? 21.031 2.326 -21.548 1.00 96.88 96 GLN A CA 1
ATOM 787 C C . GLN A 1 96 ? 22.166 1.379 -21.941 1.00 96.88 96 GLN A C 1
ATOM 789 O O . GLN A 1 96 ? 22.891 1.653 -22.898 1.00 96.88 96 GLN A O 1
ATOM 794 N N . HIS A 1 97 ? 22.306 0.242 -21.259 1.00 96.88 97 HIS A N 1
ATOM 795 C CA . HIS A 1 97 ? 23.288 -0.775 -21.621 1.00 96.88 97 HIS A CA 1
ATOM 796 C C . HIS A 1 97 ? 23.043 -1.317 -23.037 1.00 96.88 97 HIS A C 1
ATOM 798 O O . HIS A 1 97 ? 23.953 -1.299 -23.866 1.00 96.88 97 HIS A O 1
ATOM 804 N N . LYS A 1 98 ? 21.801 -1.702 -23.355 1.00 96.88 98 LYS A N 1
ATOM 805 C CA . LYS A 1 98 ? 21.410 -2.164 -24.698 1.00 96.88 98 LYS A CA 1
ATOM 806 C C . LYS A 1 98 ? 21.705 -1.118 -25.774 1.00 96.88 98 LYS A C 1
ATOM 808 O O . LYS A 1 98 ? 22.271 -1.457 -26.812 1.00 96.88 98 LYS A O 1
ATOM 813 N N . ALA A 1 99 ? 21.404 0.155 -25.514 1.00 97.19 99 ALA A N 1
ATOM 814 C CA . ALA A 1 99 ? 21.722 1.247 -26.433 1.00 97.19 99 ALA A CA 1
ATOM 815 C C . ALA A 1 99 ? 23.237 1.397 -26.656 1.00 97.19 99 ALA A C 1
ATOM 817 O O . ALA A 1 99 ? 23.686 1.567 -27.790 1.00 97.19 99 ALA A O 1
ATOM 818 N N . ARG A 1 100 ? 24.051 1.280 -25.597 1.00 96.38 100 ARG A N 1
ATOM 819 C CA . ARG A 1 100 ? 25.519 1.321 -25.708 1.00 96.38 100 ARG A CA 1
ATOM 820 C C . ARG A 1 100 ? 26.064 0.167 -26.547 1.00 96.38 100 ARG A C 1
ATOM 822 O O . ARG A 1 100 ? 26.912 0.408 -27.404 1.00 96.38 100 ARG A O 1
ATOM 829 N N . VAL A 1 101 ? 25.565 -1.052 -26.336 1.00 96.44 101 VAL A N 1
ATOM 830 C CA . VAL A 1 101 ? 25.959 -2.233 -27.122 1.00 96.44 101 VAL A CA 1
ATOM 831 C C . VAL A 1 101 ? 25.578 -2.058 -28.593 1.00 96.44 101 VAL A C 1
ATOM 833 O O . VAL A 1 101 ? 26.420 -2.254 -29.468 1.00 96.44 101 VAL A O 1
ATOM 836 N N . ALA A 1 102 ? 24.353 -1.611 -28.881 1.00 96.06 102 ALA A N 1
ATOM 837 C CA . ALA A 1 102 ? 23.905 -1.354 -30.249 1.00 96.06 102 ALA A CA 1
ATOM 838 C C . ALA A 1 102 ? 24.771 -0.296 -30.955 1.00 96.06 102 ALA A C 1
ATOM 840 O O . ALA A 1 102 ? 25.203 -0.502 -32.090 1.00 96.06 102 ALA A O 1
ATOM 841 N N . ASN A 1 103 ? 25.095 0.802 -30.266 1.00 96.12 103 ASN A N 1
ATOM 842 C CA . ASN A 1 103 ? 25.970 1.849 -30.798 1.00 96.12 103 ASN A CA 1
ATOM 843 C C . ASN A 1 103 ? 27.387 1.333 -31.082 1.00 96.12 103 ASN A C 1
ATOM 845 O O . ASN A 1 103 ? 27.969 1.663 -32.117 1.00 96.12 103 ASN A O 1
ATOM 849 N N . TYR A 1 104 ? 27.933 0.500 -30.193 1.00 95.69 104 TYR A N 1
ATOM 850 C CA . TYR A 1 104 ? 29.232 -0.134 -30.399 1.00 95.69 104 TYR A CA 1
ATOM 851 C C . TYR A 1 104 ? 29.223 -1.041 -31.636 1.00 95.69 104 TYR A C 1
ATOM 853 O O . TYR A 1 104 ? 30.083 -0.903 -32.507 1.00 95.69 104 TYR A O 1
ATOM 861 N N . LEU A 1 105 ? 28.217 -1.910 -31.768 1.00 95.06 105 LEU A N 1
ATOM 862 C CA . LEU A 1 105 ? 28.067 -2.792 -32.929 1.00 95.06 105 LEU A CA 1
ATOM 863 C C . LEU A 1 105 ? 27.912 -2.000 -34.232 1.00 95.06 105 LEU A C 1
ATOM 865 O O . LEU A 1 105 ? 28.577 -2.303 -35.223 1.00 95.06 105 LEU A O 1
ATOM 869 N N . HIS A 1 106 ? 27.100 -0.941 -34.225 1.00 91.31 106 HIS A N 1
ATOM 870 C CA . HIS A 1 106 ? 26.953 -0.052 -35.375 1.00 91.31 106 HIS A CA 1
ATOM 871 C C . HIS A 1 106 ? 28.299 0.564 -35.792 1.00 91.31 106 HIS A C 1
ATOM 873 O O . HIS A 1 106 ? 28.640 0.589 -36.977 1.00 91.31 106 HIS A O 1
ATOM 879 N N . GLN A 1 107 ? 29.107 1.010 -34.824 1.00 92.31 107 GLN A N 1
ATOM 880 C CA . GLN A 1 107 ? 30.437 1.556 -35.088 1.00 92.31 107 GLN A CA 1
ATOM 881 C C . GLN A 1 107 ? 31.391 0.505 -35.677 1.00 92.31 107 GLN A C 1
ATOM 883 O O . GLN A 1 107 ? 32.127 0.818 -36.617 1.00 92.31 107 GLN A O 1
ATOM 888 N N . GLN A 1 108 ? 31.362 -0.735 -35.177 1.00 88.44 108 GLN A N 1
ATOM 889 C CA . GLN A 1 108 ? 32.163 -1.838 -35.720 1.00 88.44 108 GLN A CA 1
ATOM 890 C C . GLN A 1 108 ? 31.789 -2.146 -37.174 1.00 88.44 108 GLN A C 1
ATOM 892 O O . GLN A 1 108 ? 32.662 -2.214 -38.041 1.00 88.44 108 GLN A O 1
ATOM 897 N N . MET A 1 109 ? 30.492 -2.242 -37.475 1.00 86.69 109 MET A N 1
ATOM 898 C CA . MET A 1 109 ? 30.009 -2.489 -38.837 1.00 86.69 109 MET A CA 1
ATOM 899 C C . MET A 1 109 ? 30.402 -1.362 -39.798 1.00 86.69 109 MET A C 1
ATOM 901 O O . MET A 1 109 ? 30.857 -1.624 -40.914 1.00 86.69 109 MET A O 1
ATOM 905 N N . LYS A 1 110 ? 30.313 -0.103 -39.350 1.00 85.31 110 LYS A N 1
ATOM 906 C CA . LYS A 1 110 ? 30.760 1.056 -40.134 1.00 85.31 110 LYS A CA 1
ATOM 907 C C . LYS A 1 110 ? 32.256 0.987 -40.449 1.00 85.31 110 LYS A C 1
ATOM 909 O O . LYS A 1 110 ? 32.643 1.269 -41.578 1.00 85.31 110 LYS A O 1
ATOM 914 N N . ARG A 1 111 ? 33.094 0.573 -39.490 1.00 78.81 111 ARG A N 1
ATOM 915 C CA . ARG A 1 111 ? 34.535 0.374 -39.722 1.00 78.81 111 ARG A CA 1
ATOM 916 C C . ARG A 1 111 ? 34.790 -0.720 -40.759 1.00 78.81 111 ARG A C 1
ATOM 918 O O . ARG A 1 111 ? 35.523 -0.466 -41.707 1.00 78.81 111 ARG A O 1
ATOM 925 N N . ARG A 1 112 ? 34.146 -1.888 -40.647 1.00 75.81 112 ARG A N 1
ATOM 926 C CA . ARG A 1 112 ? 34.324 -3.005 -41.602 1.00 75.81 112 ARG A CA 1
ATOM 927 C C . ARG A 1 112 ? 33.914 -2.635 -43.036 1.00 75.81 112 ARG A C 1
ATOM 929 O O . ARG A 1 112 ? 34.616 -2.993 -43.977 1.00 75.81 112 ARG A O 1
ATOM 936 N N . SER A 1 113 ? 32.839 -1.861 -43.202 1.00 67.62 113 SER A N 1
ATOM 937 C CA . SER A 1 113 ? 32.375 -1.373 -44.513 1.00 67.62 113 SER A CA 1
ATOM 938 C C . SER A 1 113 ? 33.414 -0.497 -45.236 1.00 67.62 1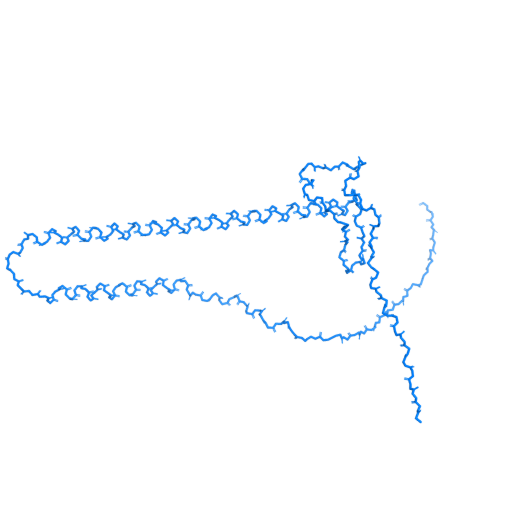13 SER A C 1
ATOM 940 O O . SER A 1 113 ? 33.620 -0.639 -46.440 1.00 67.62 113 SER A O 1
ATOM 942 N N . VAL A 1 114 ? 34.156 0.342 -44.501 1.00 60.47 114 VAL A N 1
ATOM 943 C CA . VAL A 1 114 ? 35.211 1.200 -45.077 1.00 60.47 114 VAL A CA 1
ATOM 944 C C . VAL A 1 114 ? 36.411 0.386 -45.587 1.00 60.47 114 VAL A C 1
ATOM 946 O O . VAL A 1 114 ? 37.029 0.768 -46.581 1.00 60.47 114 VAL A O 1
ATOM 949 N N . PHE A 1 115 ? 36.722 -0.756 -44.966 1.00 56.31 115 PHE A N 1
ATOM 950 C CA . PHE A 1 115 ? 37.809 -1.641 -45.411 1.00 56.31 115 PHE A CA 1
ATOM 951 C C . PHE A 1 115 ? 37.423 -2.535 -46.603 1.00 56.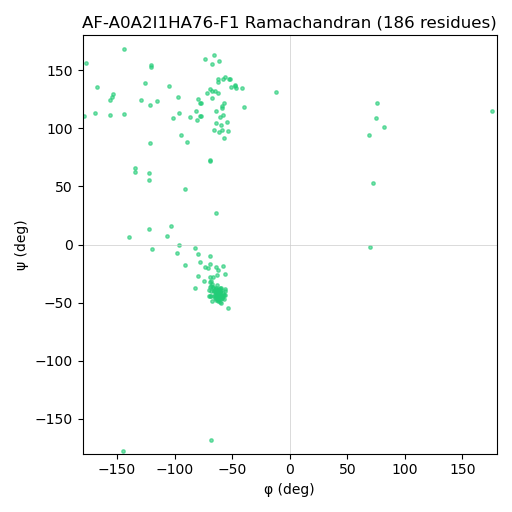31 115 PHE A C 1
ATOM 953 O O . PHE A 1 115 ? 38.282 -2.865 -47.419 1.00 56.31 115 PHE A O 1
ATOM 960 N N . ALA A 1 116 ? 36.138 -2.865 -46.769 1.00 56.03 116 ALA A N 1
ATOM 961 C CA . ALA A 1 116 ? 35.652 -3.687 -47.883 1.00 56.03 116 ALA A CA 1
ATOM 962 C C . ALA A 1 116 ? 35.719 -2.983 -49.259 1.00 56.03 116 ALA A C 1
ATOM 964 O O . ALA A 1 116 ? 35.684 -3.642 -50.295 1.00 56.03 116 ALA A O 1
ATOM 965 N N . GLY A 1 117 ? 35.861 -1.653 -49.293 1.00 53.66 117 GLY A N 1
ATOM 966 C CA . GLY A 1 117 ? 35.902 -0.869 -50.533 1.00 53.66 117 GLY A CA 1
ATOM 967 C C . GLY A 1 117 ? 37.255 -0.810 -51.258 1.00 53.66 117 GLY A C 1
ATOM 968 O O . GLY A 1 117 ? 37.324 -0.188 -52.317 1.00 53.66 117 GLY A O 1
ATOM 969 N N . LYS A 1 118 ? 38.338 -1.401 -50.722 1.00 53.62 118 LYS A N 1
ATOM 970 C CA . LYS A 1 118 ? 39.705 -1.215 -51.269 1.00 53.62 118 LYS A CA 1
ATOM 971 C C . LYS A 1 118 ? 40.446 -2.464 -51.751 1.00 53.62 118 LYS A C 1
ATOM 973 O O . LYS A 1 118 ? 41.512 -2.310 -52.335 1.00 53.62 118 LYS A O 1
ATOM 978 N N . HIS A 1 119 ? 39.898 -3.670 -51.610 1.00 48.19 119 HIS A N 1
ATOM 979 C CA . HIS A 1 119 ? 40.581 -4.887 -52.063 1.00 48.19 119 HIS A CA 1
ATOM 980 C C . HIS A 1 119 ? 39.749 -5.655 -53.091 1.00 48.19 119 HIS A C 1
ATOM 982 O O . HIS A 1 119 ? 39.014 -6.582 -52.768 1.00 48.19 119 HIS A O 1
ATOM 988 N N . LYS A 1 120 ? 39.909 -5.285 -54.368 1.00 56.50 120 LYS A N 1
ATOM 989 C CA . LYS A 1 120 ? 39.749 -6.257 -55.452 1.00 56.50 120 LYS A CA 1
ATOM 990 C C . LYS A 1 120 ? 41.025 -7.098 -55.461 1.00 56.50 120 LYS A C 1
ATOM 992 O O . LYS A 1 120 ? 42.106 -6.544 -55.635 1.00 56.50 120 LYS A O 1
ATOM 997 N N . ASN A 1 121 ? 40.855 -8.406 -55.291 1.00 54.19 121 ASN A N 1
ATOM 998 C CA . ASN A 1 121 ? 41.877 -9.458 -55.265 1.00 54.19 121 ASN A CA 1
ATOM 999 C C . ASN A 1 121 ? 42.595 -9.612 -53.915 1.00 54.19 121 ASN A C 1
ATOM 1001 O O . ASN A 1 121 ? 43.492 -8.849 -53.581 1.00 54.19 121 ASN A O 1
ATOM 1005 N N . VAL A 1 122 ? 42.190 -10.626 -53.146 1.00 48.50 122 VAL A N 1
ATOM 1006 C CA . VAL A 1 122 ? 43.023 -11.760 -52.696 1.00 48.50 122 VAL A CA 1
ATOM 1007 C C . VAL A 1 122 ? 42.165 -12.607 -51.749 1.00 48.50 122 VAL A C 1
ATOM 1009 O O . VAL A 1 122 ? 41.747 -12.175 -50.678 1.00 48.50 122 VAL A O 1
ATOM 1012 N N . THR A 1 123 ? 41.891 -13.833 -52.180 1.00 59.91 123 THR A N 1
ATOM 1013 C CA . THR A 1 123 ? 41.315 -14.929 -51.399 1.00 59.91 123 THR A CA 1
ATOM 1014 C C . THR A 1 123 ? 42.202 -15.245 -50.198 1.00 59.91 123 THR A C 1
ATOM 1016 O O . THR A 1 123 ? 43.310 -15.707 -50.443 1.00 59.91 123 THR A O 1
ATOM 1019 N N . LYS A 1 124 ? 41.718 -15.086 -48.952 1.00 52.59 124 LYS A N 1
ATOM 1020 C CA . LYS A 1 124 ? 41.991 -16.000 -47.814 1.00 52.59 124 LYS A CA 1
ATOM 1021 C C . LYS A 1 124 ? 40.870 -15.909 -46.749 1.00 52.59 124 LYS A C 1
ATOM 1023 O O . LYS A 1 124 ? 40.782 -14.884 -46.079 1.00 52.59 124 LYS A O 1
ATOM 1028 N N . PRO A 1 125 ? 40.042 -16.955 -46.554 1.00 53.56 125 PRO A N 1
ATOM 1029 C CA . PRO A 1 125 ? 39.032 -17.015 -45.480 1.00 53.56 125 PRO A CA 1
ATOM 1030 C C . PRO A 1 125 ? 39.623 -17.138 -44.056 1.00 53.56 125 PRO A C 1
ATOM 1032 O O . PRO A 1 125 ? 38.921 -16.925 -43.075 1.00 53.56 125 PRO A O 1
ATOM 1035 N N . ASP A 1 126 ? 40.928 -17.385 -43.948 1.00 58.09 126 ASP A N 1
ATOM 1036 C CA . ASP A 1 126 ? 41.648 -17.719 -42.709 1.00 58.09 126 ASP A CA 1
ATOM 1037 C C . ASP A 1 126 ? 41.700 -16.577 -41.663 1.00 58.09 126 ASP A C 1
ATOM 1039 O O . ASP A 1 126 ? 41.735 -16.801 -40.457 1.00 58.09 126 ASP A O 1
ATOM 1043 N N . ILE A 1 127 ? 41.650 -15.311 -42.095 1.00 59.03 127 ILE A N 1
ATOM 1044 C CA . ILE A 1 127 ? 41.733 -14.161 -41.170 1.00 59.03 127 ILE A CA 1
ATOM 1045 C C . ILE A 1 127 ? 40.371 -13.862 -40.529 1.00 59.03 127 ILE A C 1
ATOM 1047 O O . ILE A 1 127 ? 40.301 -13.542 -39.344 1.00 59.03 127 ILE A O 1
ATOM 1051 N N . ALA A 1 128 ? 39.280 -14.005 -41.286 1.00 60.16 128 ALA A N 1
ATOM 1052 C CA . ALA A 1 128 ? 37.933 -13.723 -40.791 1.00 60.16 128 ALA A CA 1
ATOM 1053 C C . ALA A 1 128 ? 37.488 -14.742 -39.731 1.00 60.16 128 ALA A C 1
ATOM 1055 O O . ALA A 1 128 ? 36.828 -14.375 -38.760 1.00 60.16 128 ALA A O 1
ATOM 1056 N N . GLU A 1 129 ? 37.889 -16.002 -39.895 1.00 63.50 129 GLU A N 1
ATOM 1057 C CA . GLU A 1 129 ? 37.610 -17.078 -38.943 1.00 63.50 129 GLU A CA 1
ATOM 1058 C C . GLU A 1 129 ? 38.411 -16.891 -37.644 1.00 63.50 129 GLU A C 1
ATOM 1060 O O . GLU A 1 129 ? 37.875 -17.026 -36.543 1.00 63.50 129 GLU A O 1
ATOM 1065 N N . LYS A 1 130 ? 39.669 -16.448 -37.760 1.00 65.75 130 LYS A N 1
ATOM 1066 C CA . LYS A 1 130 ? 40.532 -16.146 -36.611 1.00 65.75 130 LYS A CA 1
ATOM 1067 C C . LYS A 1 130 ? 40.044 -14.941 -35.801 1.00 65.75 130 LYS A C 1
ATOM 1069 O O . LYS A 1 130 ? 40.105 -14.964 -34.572 1.00 65.75 130 LYS A O 1
ATOM 1074 N N . GLU A 1 131 ? 39.521 -13.909 -36.465 1.00 69.19 131 GLU A N 1
ATOM 1075 C CA . GLU A 1 131 ? 38.889 -12.763 -35.796 1.00 69.19 131 GLU A CA 1
ATOM 1076 C C . GLU A 1 131 ? 37.556 -13.138 -35.130 1.00 69.19 131 GLU A C 1
ATOM 1078 O O . GLU A 1 131 ? 37.264 -12.650 -34.037 1.00 69.19 131 GLU A O 1
ATOM 1083 N N . HIS A 1 132 ? 36.772 -14.032 -35.744 1.00 71.19 132 HIS A N 1
ATOM 1084 C CA . HIS A 1 132 ? 35.532 -14.542 -35.153 1.00 71.19 132 HIS A CA 1
ATOM 1085 C C . HIS A 1 132 ? 35.802 -15.351 -33.877 1.00 71.19 132 HIS A C 1
ATOM 1087 O O . HIS A 1 132 ? 35.190 -15.083 -32.845 1.00 71.19 132 HIS A O 1
ATOM 1093 N N . ALA A 1 133 ? 36.785 -16.256 -33.905 1.00 68.00 133 ALA A N 1
ATOM 1094 C CA . ALA A 1 133 ? 37.187 -17.030 -32.731 1.00 68.00 133 ALA A CA 1
ATOM 1095 C C . ALA A 1 133 ? 37.690 -16.130 -31.585 1.00 68.00 133 ALA A C 1
ATOM 1097 O O . ALA A 1 133 ? 37.333 -16.328 -30.425 1.00 68.00 133 ALA A O 1
ATOM 1098 N N . HIS A 1 134 ? 38.467 -15.086 -31.900 1.00 70.88 134 HIS A N 1
ATOM 1099 C CA . HIS A 1 134 ? 38.907 -14.105 -30.899 1.00 70.88 134 HIS A CA 1
ATOM 1100 C C . HIS A 1 134 ? 37.741 -13.324 -30.276 1.00 70.88 134 HIS A C 1
ATOM 1102 O O . HIS A 1 134 ? 37.787 -12.979 -29.093 1.00 70.88 134 HIS A O 1
ATOM 1108 N N . PHE A 1 135 ? 36.701 -13.026 -31.056 1.00 74.38 135 PHE A N 1
ATOM 1109 C CA . PHE A 1 135 ? 35.503 -12.359 -30.556 1.00 74.38 135 PHE A CA 1
ATOM 1110 C C . PHE A 1 135 ? 34.681 -13.273 -29.638 1.00 74.38 135 PHE A C 1
ATOM 1112 O O . PHE A 1 135 ? 34.281 -12.833 -28.562 1.00 74.38 135 PHE A O 1
ATOM 1119 N N . GLU A 1 136 ? 34.477 -14.538 -30.015 1.00 67.62 136 GLU A N 1
ATOM 1120 C CA . GLU A 1 136 ? 33.743 -15.509 -29.193 1.00 67.62 136 GLU A CA 1
ATOM 1121 C C . GLU A 1 136 ? 34.427 -15.762 -27.846 1.00 67.62 136 GLU A C 1
ATOM 1123 O O . GLU A 1 136 ? 33.759 -15.755 -26.811 1.00 67.62 136 GLU A O 1
ATOM 1128 N N . ILE A 1 137 ? 35.758 -15.891 -27.831 1.00 69.94 137 ILE A N 1
ATOM 1129 C CA . ILE A 1 137 ? 36.527 -16.075 -26.591 1.00 69.94 137 ILE A CA 1
ATOM 1130 C C . ILE A 1 137 ? 36.368 -14.861 -25.665 1.00 69.94 137 ILE A C 1
ATOM 1132 O O . ILE A 1 137 ? 36.066 -15.021 -24.483 1.00 69.94 137 ILE A O 1
ATOM 1136 N N . ASN A 1 138 ? 36.492 -13.641 -26.196 1.00 72.44 138 ASN A N 1
ATOM 1137 C CA . ASN A 1 138 ? 36.332 -12.420 -25.400 1.00 72.44 138 ASN A CA 1
ATOM 1138 C C . ASN A 1 138 ? 34.891 -12.210 -24.908 1.00 72.44 138 ASN A C 1
ATOM 1140 O O . ASN A 1 138 ? 34.680 -11.677 -23.819 1.00 72.44 138 ASN A O 1
ATOM 1144 N N . TYR A 1 139 ? 33.891 -12.614 -25.694 1.00 72.56 139 TYR A N 1
ATOM 1145 C CA . TYR A 1 139 ? 32.490 -12.527 -25.292 1.00 72.56 139 TYR A CA 1
ATOM 1146 C C . TYR A 1 139 ? 32.175 -13.493 -24.146 1.00 72.56 139 TYR A C 1
ATOM 1148 O O . TYR A 1 139 ? 31.544 -13.094 -23.168 1.00 72.56 139 TYR A O 1
ATOM 1156 N N . LEU A 1 140 ? 32.656 -14.737 -24.228 1.00 70.69 140 LEU A N 1
ATOM 1157 C CA . LEU A 1 140 ? 32.472 -15.726 -23.168 1.00 70.69 140 LEU A CA 1
ATOM 1158 C C . LEU A 1 140 ? 33.195 -15.328 -21.876 1.00 70.69 140 LEU A C 1
ATOM 1160 O O . LEU A 1 140 ? 32.613 -15.475 -20.803 1.00 70.69 140 LEU A O 1
ATOM 1164 N N . ASP A 1 141 ? 34.399 -14.755 -21.962 1.00 71.44 141 ASP A N 1
ATOM 1165 C CA . ASP A 1 141 ? 35.129 -14.258 -20.786 1.00 71.44 141 ASP A CA 1
ATOM 1166 C C . ASP A 1 141 ? 34.408 -13.065 -20.124 1.00 71.44 141 ASP A C 1
ATOM 1168 O O . ASP A 1 141 ? 34.243 -13.007 -18.904 1.00 71.44 141 ASP A O 1
ATOM 1172 N N . TYR A 1 142 ? 33.848 -12.155 -20.929 1.00 71.38 142 TYR A N 1
ATOM 1173 C CA . TYR A 1 142 ? 33.021 -11.048 -20.438 1.00 71.38 142 TYR A CA 1
ATOM 1174 C C . TYR A 1 142 ? 31.718 -11.524 -19.767 1.00 71.38 142 TYR A C 1
ATOM 1176 O O . TYR A 1 142 ? 31.329 -11.018 -18.707 1.00 71.38 142 TYR A O 1
ATOM 1184 N N . VAL A 1 143 ? 31.038 -12.518 -20.348 1.00 67.12 143 VAL A N 1
ATOM 1185 C CA . VAL A 1 143 ? 29.835 -13.131 -19.758 1.00 67.12 143 VAL A CA 1
ATOM 1186 C C . VAL A 1 143 ? 30.180 -13.873 -18.461 1.00 67.12 143 VAL A C 1
ATOM 1188 O O . VAL A 1 143 ? 29.454 -13.747 -17.475 1.00 67.12 143 VAL A O 1
ATOM 1191 N N . ALA A 1 144 ? 31.312 -14.580 -18.410 1.00 63.78 144 ALA A N 1
ATOM 1192 C CA . ALA A 1 144 ? 31.778 -15.265 -17.207 1.00 63.78 144 ALA A CA 1
ATOM 1193 C C . ALA A 1 144 ? 32.105 -14.279 -16.070 1.00 63.78 144 ALA A C 1
ATOM 1195 O O . ALA A 1 144 ? 31.634 -14.465 -14.945 1.00 63.78 144 ALA A O 1
ATOM 1196 N N . GLN A 1 145 ? 32.822 -13.187 -16.356 1.00 62.50 145 GLN A N 1
ATOM 1197 C CA . GLN A 1 145 ? 33.124 -12.148 -15.361 1.00 62.50 145 GLN A CA 1
ATOM 1198 C C . GLN A 1 145 ? 31.862 -11.451 -14.837 1.00 62.50 145 GLN A C 1
ATOM 1200 O O . GLN A 1 145 ? 31.755 -11.177 -13.642 1.00 62.50 145 GLN A O 1
ATOM 1205 N N . THR A 1 146 ? 30.876 -11.191 -15.698 1.00 58.00 146 THR A N 1
ATOM 1206 C CA . THR A 1 146 ? 29.622 -10.540 -15.280 1.00 58.00 146 THR A CA 1
ATOM 1207 C C . THR A 1 146 ? 28.693 -11.472 -14.496 1.00 58.00 146 THR A C 1
ATOM 1209 O O . THR A 1 146 ? 28.031 -11.013 -13.564 1.00 58.00 146 THR A O 1
ATOM 1212 N N . HIS A 1 147 ? 28.692 -12.781 -14.775 1.00 53.72 147 HIS A N 1
ATOM 1213 C CA . HIS A 1 147 ? 27.955 -13.766 -13.972 1.00 53.72 147 HIS A CA 1
ATOM 1214 C C . HIS A 1 147 ? 28.555 -13.976 -12.569 1.00 53.72 147 HIS A C 1
ATOM 1216 O O . HIS A 1 147 ? 27.806 -14.178 -11.612 1.00 53.72 147 HIS A O 1
ATOM 1222 N N . TRP A 1 148 ? 29.877 -13.859 -12.405 1.00 50.09 148 TRP A N 1
ATOM 1223 C CA . TRP A 1 148 ? 30.531 -13.984 -11.093 1.00 50.09 148 TRP A CA 1
ATOM 1224 C C . TRP A 1 148 ? 30.231 -12.821 -10.137 1.00 50.09 148 TRP A C 1
ATOM 1226 O O . TRP A 1 148 ? 30.176 -13.016 -8.924 1.00 50.09 148 TRP A O 1
ATOM 1236 N N . ILE A 1 149 ? 29.946 -11.625 -10.658 1.00 53.75 149 ILE A N 1
ATOM 1237 C CA . ILE A 1 149 ? 29.617 -10.453 -9.829 1.00 53.75 149 ILE A CA 1
ATOM 1238 C C . ILE A 1 149 ? 28.205 -10.560 -9.214 1.00 53.75 149 ILE A C 1
ATOM 1240 O O . ILE A 1 149 ? 27.925 -9.932 -8.193 1.00 53.75 149 ILE A O 1
ATOM 1244 N N . HIS A 1 150 ? 27.324 -11.404 -9.763 1.00 49.94 150 HIS A N 1
ATOM 1245 C CA . HIS A 1 150 ? 25.977 -11.639 -9.224 1.00 49.94 150 HIS A CA 1
ATOM 1246 C C . HIS A 1 150 ? 25.843 -12.896 -8.353 1.00 49.94 150 HIS A C 1
ATOM 1248 O O . HIS A 1 150 ? 24.817 -13.061 -7.695 1.00 49.94 150 HIS A O 1
ATOM 1254 N N . CYS A 1 151 ? 26.881 -13.730 -8.287 1.00 46.31 151 CYS A N 1
ATOM 1255 C CA . CYS A 1 151 ? 26.907 -14.955 -7.494 1.00 46.31 151 CYS A CA 1
ATOM 1256 C C . CYS A 1 151 ? 28.067 -14.932 -6.494 1.00 46.31 151 CYS A C 1
ATOM 1258 O O . CYS A 1 151 ? 28.887 -15.843 -6.466 1.00 46.31 151 CYS A O 1
ATOM 1260 N N . THR A 1 152 ? 28.143 -13.910 -5.642 1.00 49.31 152 THR A N 1
ATOM 1261 C CA . THR A 1 152 ? 28.715 -14.142 -4.312 1.00 49.31 152 THR A CA 1
ATOM 1262 C C . THR A 1 152 ? 27.567 -14.619 -3.429 1.00 49.31 152 THR A C 1
ATOM 1264 O O . THR A 1 152 ? 26.660 -13.834 -3.139 1.00 49.31 152 THR A O 1
ATOM 1267 N N . PRO A 1 153 ? 27.544 -15.899 -3.010 1.00 49.53 153 PRO A N 1
ATOM 1268 C CA . PRO A 1 153 ? 26.690 -16.311 -1.914 1.00 49.53 153 PRO A CA 1
ATOM 1269 C C . PRO A 1 153 ? 27.111 -15.450 -0.732 1.00 49.53 153 PRO A C 1
ATOM 1271 O O . PRO A 1 153 ? 28.238 -15.535 -0.247 1.00 49.53 153 PRO A O 1
ATOM 1274 N N . ARG A 1 154 ? 26.239 -14.539 -0.315 1.00 48.66 154 ARG A N 1
ATOM 1275 C CA . ARG A 1 154 ? 26.448 -13.783 0.909 1.00 48.66 154 ARG A CA 1
ATOM 1276 C C . ARG A 1 154 ? 26.425 -14.823 2.026 1.00 48.66 154 ARG A C 1
ATOM 1278 O O . ARG A 1 154 ? 25.353 -15.313 2.365 1.00 48.66 154 ARG A O 1
ATOM 1285 N N . SER A 1 155 ? 27.586 -15.167 2.580 1.00 53.44 155 SER A N 1
ATOM 1286 C CA . SER A 1 155 ? 27.796 -16.170 3.641 1.00 53.44 155 SER A CA 1
ATOM 1287 C C . SER A 1 155 ? 27.135 -15.815 4.989 1.00 53.44 155 SER A C 1
ATOM 1289 O O . SER A 1 155 ? 27.628 -16.192 6.044 1.00 53.44 155 SER A O 1
ATOM 1291 N N . GLY A 1 156 ? 26.049 -15.041 4.975 1.00 53.19 156 GLY A N 1
ATOM 1292 C CA . GLY A 1 156 ? 25.362 -14.520 6.151 1.00 53.19 156 GLY A CA 1
ATOM 1293 C C . GLY A 1 156 ? 23.837 -14.535 6.053 1.00 53.19 156 GLY A C 1
ATOM 1294 O O . GLY A 1 156 ? 23.187 -14.019 6.955 1.00 53.19 156 GLY A O 1
ATOM 1295 N N . THR A 1 157 ? 23.234 -15.117 5.012 1.00 48.47 157 THR A N 1
ATOM 1296 C CA . THR A 1 157 ? 21.823 -15.522 5.104 1.00 48.47 157 THR A CA 1
ATOM 1297 C C . THR A 1 157 ? 21.783 -16.943 5.637 1.00 48.47 157 THR A C 1
ATOM 1299 O O . THR A 1 157 ? 21.849 -17.909 4.886 1.00 48.47 157 THR A O 1
ATOM 1302 N N . SER A 1 158 ? 21.766 -17.015 6.967 1.00 52.66 158 SER A N 1
ATOM 1303 C CA . SER A 1 158 ? 21.377 -18.175 7.758 1.00 52.66 158 SER A CA 1
ATOM 1304 C C . SER A 1 158 ? 20.165 -18.859 7.120 1.00 52.66 158 SER A C 1
ATOM 1306 O O . SER A 1 158 ? 19.098 -18.262 6.962 1.00 52.66 158 SER A O 1
ATOM 1308 N N . ASP A 1 159 ? 20.382 -20.111 6.733 1.00 51.19 159 ASP A N 1
ATOM 1309 C CA . ASP A 1 159 ? 19.386 -21.066 6.265 1.00 51.19 159 ASP A CA 1
ATOM 1310 C C . ASP A 1 159 ? 18.495 -21.467 7.454 1.00 51.19 159 ASP A C 1
ATOM 1312 O O . ASP A 1 159 ? 18.622 -22.541 8.037 1.00 51.19 159 ASP A O 1
ATOM 1316 N N . ASN A 1 160 ? 17.622 -20.558 7.894 1.00 54.22 160 ASN A N 1
ATOM 1317 C CA . ASN A 1 160 ? 16.760 -20.776 9.058 1.00 54.22 160 ASN A CA 1
ATOM 1318 C C . ASN A 1 160 ? 15.411 -21.400 8.664 1.00 54.22 160 ASN A C 1
ATOM 1320 O O . ASN A 1 160 ? 14.346 -20.942 9.071 1.00 54.22 160 ASN A O 1
ATOM 1324 N N . THR A 1 161 ? 15.452 -22.448 7.840 1.00 53.22 161 THR A N 1
ATOM 1325 C CA . THR A 1 161 ? 14.273 -23.247 7.452 1.00 53.22 161 THR A CA 1
ATOM 1326 C C . THR A 1 161 ? 14.176 -24.595 8.178 1.00 53.22 161 THR A C 1
ATOM 1328 O O . THR A 1 161 ? 13.399 -25.448 7.761 1.00 53.22 161 THR A O 1
ATOM 1331 N N . LYS A 1 162 ? 14.909 -24.811 9.284 1.00 52.09 162 LYS A N 1
ATOM 1332 C CA . LYS A 1 162 ? 14.922 -26.109 9.996 1.00 52.09 162 LYS A CA 1
ATOM 1333 C C . LYS A 1 162 ? 14.513 -26.124 11.475 1.00 52.09 162 LYS A C 1
ATOM 1335 O O . LYS A 1 162 ? 14.663 -27.163 12.104 1.00 52.09 162 LYS A O 1
ATOM 1340 N N . GLU A 1 163 ? 13.915 -25.070 12.024 1.00 51.25 163 GLU A N 1
ATOM 1341 C CA . GLU A 1 163 ? 13.384 -25.110 13.402 1.00 51.25 163 GLU A CA 1
ATOM 1342 C C . GLU A 1 163 ? 11.888 -24.787 13.454 1.00 51.25 163 GLU A C 1
ATOM 1344 O O . GLU A 1 163 ? 11.444 -23.815 14.055 1.00 51.25 163 GLU A O 1
ATOM 1349 N N . ILE A 1 164 ? 11.084 -25.623 12.799 1.00 51.72 164 ILE A N 1
ATOM 1350 C CA . ILE A 1 164 ? 9.651 -25.727 13.083 1.00 51.72 164 ILE A CA 1
ATOM 1351 C C . ILE A 1 164 ? 9.315 -27.211 13.161 1.00 51.72 164 ILE A C 1
ATOM 1353 O O . ILE A 1 164 ? 8.627 -27.729 12.299 1.00 51.72 164 ILE A O 1
ATOM 1357 N N . GLU A 1 165 ? 9.850 -27.923 14.150 1.00 55.31 165 GLU A N 1
ATOM 1358 C CA . GLU A 1 165 ? 9.213 -29.145 14.644 1.00 55.31 165 GLU A CA 1
ATOM 1359 C C . GLU A 1 165 ? 9.851 -29.592 15.962 1.00 55.31 165 GLU A C 1
ATOM 1361 O O . GLU A 1 165 ? 11.069 -29.635 16.117 1.00 55.31 165 GLU A O 1
ATOM 1366 N N . THR A 1 166 ? 8.989 -29.970 16.906 1.00 56.03 166 THR A N 1
ATOM 1367 C CA . THR A 1 166 ? 9.278 -30.615 18.198 1.00 56.03 166 THR A CA 1
ATOM 1368 C C . THR A 1 166 ? 9.991 -29.797 19.283 1.00 56.03 166 THR A C 1
ATOM 1370 O O . THR A 1 166 ? 11.194 -29.913 19.489 1.00 56.03 166 THR A O 1
ATOM 1373 N N . ARG A 1 167 ? 9.198 -29.180 20.171 1.00 43.19 167 ARG A N 1
ATOM 1374 C CA . ARG A 1 167 ? 9.226 -29.594 21.586 1.00 43.19 167 ARG A CA 1
ATOM 1375 C C . ARG A 1 167 ? 7.912 -29.304 22.300 1.00 43.19 167 ARG A C 1
ATOM 1377 O O . ARG A 1 167 ? 7.333 -28.230 22.204 1.00 43.19 167 ARG A O 1
ATOM 1384 N N . GLN A 1 168 ? 7.456 -30.363 22.949 1.00 45.78 168 GLN A N 1
ATOM 1385 C CA . GLN A 1 168 ? 6.222 -30.504 23.692 1.00 45.78 168 GLN A CA 1
ATOM 1386 C C . GLN A 1 168 ? 6.286 -29.765 25.029 1.00 45.78 168 GLN A C 1
ATOM 1388 O O . GLN A 1 168 ? 7.358 -29.512 25.577 1.00 45.78 168 GLN A O 1
ATOM 1393 N N . HIS A 1 169 ? 5.090 -29.489 25.538 1.00 48.62 169 HIS A N 1
ATOM 1394 C CA . HIS A 1 169 ? 4.778 -29.097 26.902 1.00 48.62 169 HIS A CA 1
ATOM 1395 C C . HIS A 1 169 ? 5.564 -29.888 27.958 1.00 48.62 169 HIS A C 1
ATOM 1397 O O . HIS A 1 169 ? 5.563 -31.117 27.942 1.00 48.62 169 HIS A O 1
ATOM 1403 N N . ALA A 1 170 ? 6.103 -29.173 28.942 1.00 44.81 170 ALA A N 1
ATOM 1404 C CA . ALA A 1 170 ? 6.195 -29.663 30.310 1.00 44.81 170 ALA A CA 1
ATOM 1405 C C . ALA A 1 170 ? 5.985 -28.474 31.253 1.00 44.81 170 ALA A C 1
ATOM 1407 O O . ALA A 1 170 ? 6.765 -27.524 31.279 1.00 44.81 170 ALA A O 1
ATOM 1408 N N . SER A 1 171 ? 4.855 -28.527 31.946 1.00 53.28 171 SER A N 1
ATOM 1409 C CA . SER A 1 171 ? 4.520 -27.775 33.146 1.00 53.28 171 SER A CA 1
ATOM 1410 C C . SER A 1 171 ? 5.626 -27.940 34.186 1.00 53.28 171 SER A C 1
ATOM 1412 O O . SER A 1 171 ? 6.108 -29.057 34.352 1.00 53.28 171 SER A O 1
ATOM 1414 N N . ASP A 1 172 ? 5.957 -26.892 34.939 1.00 49.25 172 ASP A N 1
ATOM 1415 C CA . ASP A 1 172 ? 6.311 -27.124 36.336 1.00 49.25 172 ASP A CA 1
ATOM 1416 C C . ASP A 1 172 ? 6.057 -25.899 37.215 1.00 49.25 172 ASP A C 1
ATOM 1418 O O . ASP A 1 172 ? 6.486 -24.776 36.941 1.00 49.25 172 ASP A O 1
ATOM 1422 N N . ASP A 1 173 ? 5.301 -26.183 38.267 1.00 51.84 173 ASP A N 1
ATOM 1423 C CA . ASP A 1 173 ? 4.937 -25.337 39.386 1.00 51.84 173 ASP A CA 1
ATOM 1424 C C . ASP A 1 173 ? 6.163 -24.803 40.135 1.00 51.84 173 ASP A C 1
ATOM 1426 O O . ASP A 1 173 ? 7.103 -25.551 40.419 1.00 51.84 173 ASP A O 1
ATOM 1430 N N . ARG A 1 174 ? 6.076 -23.544 40.590 1.00 47.28 174 ARG A N 1
ATOM 1431 C CA . ARG A 1 174 ? 6.282 -23.174 42.007 1.00 47.28 174 ARG A CA 1
ATOM 1432 C C . ARG A 1 174 ? 6.088 -21.674 42.241 1.00 47.28 174 ARG A C 1
ATOM 1434 O O . ARG A 1 174 ? 6.919 -20.848 41.875 1.00 47.28 174 ARG A O 1
ATOM 1441 N N . PHE A 1 175 ? 5.003 -21.359 42.945 1.00 50.25 175 PHE A N 1
ATOM 1442 C CA . PHE A 1 175 ? 4.897 -20.181 43.808 1.00 50.25 175 PHE A CA 1
ATOM 1443 C C . PHE A 1 175 ? 5.946 -20.251 44.934 1.00 50.25 175 PHE A C 1
ATOM 1445 O O . PHE A 1 175 ? 6.367 -21.344 45.326 1.00 50.25 175 PHE A O 1
ATOM 1452 N N . PRO A 1 176 ? 6.300 -19.101 45.523 1.00 56.62 176 PRO A N 1
ATOM 1453 C CA . PRO A 1 176 ? 5.869 -18.921 46.906 1.00 56.62 176 PRO A CA 1
ATOM 1454 C C . PRO A 1 176 ? 5.155 -17.584 47.121 1.00 56.62 176 PRO A C 1
ATOM 1456 O O . PRO A 1 176 ? 5.676 -16.503 46.853 1.00 56.62 176 PRO A O 1
ATOM 1459 N N . THR A 1 177 ? 3.942 -17.706 47.650 1.00 60.19 177 THR A N 1
ATOM 1460 C CA . THR A 1 177 ? 3.327 -16.773 48.593 1.00 60.19 177 THR A CA 1
ATOM 1461 C C . THR A 1 177 ? 4.306 -16.403 49.703 1.00 60.19 177 THR A C 1
ATOM 1463 O O . THR A 1 177 ? 4.918 -17.302 50.267 1.00 60.19 177 THR A O 1
ATOM 1466 N N . ASP A 1 178 ? 4.406 -15.113 50.028 1.00 41.12 178 ASP A N 1
ATOM 1467 C CA . ASP A 1 178 ? 4.233 -14.634 51.405 1.00 41.12 178 ASP A CA 1
ATOM 1468 C C . ASP A 1 178 ? 4.126 -13.096 51.450 1.00 41.12 178 ASP A C 1
ATOM 1470 O O . ASP A 1 178 ? 5.047 -12.338 51.157 1.00 41.12 178 ASP A O 1
ATOM 1474 N N . SER A 1 179 ? 2.938 -12.636 51.826 1.00 49.34 179 SER A N 1
ATOM 1475 C CA . SER A 1 179 ? 2.685 -11.398 52.570 1.00 49.34 179 SER A CA 1
ATOM 1476 C C . SER A 1 179 ? 1.859 -11.842 53.775 1.00 49.34 179 SER A C 1
ATOM 1478 O O . SER A 1 179 ? 0.996 -12.707 53.598 1.00 49.34 179 SER A O 1
ATOM 1480 N N . PRO A 1 180 ? 2.093 -11.321 54.991 1.00 59.31 180 PRO A N 1
ATOM 1481 C CA . PRO A 1 180 ? 1.648 -9.970 55.374 1.00 59.31 180 PRO A CA 1
ATOM 1482 C C . PRO A 1 180 ? 2.683 -9.296 56.327 1.00 59.31 180 PRO A C 1
ATOM 1484 O O . PRO A 1 180 ? 3.731 -9.867 56.581 1.00 59.31 180 PRO A O 1
ATOM 1487 N N . ALA A 1 181 ? 2.570 -8.089 56.890 1.00 48.41 181 ALA A N 1
ATOM 1488 C CA . ALA A 1 181 ? 1.436 -7.370 57.449 1.00 48.41 181 ALA A CA 1
ATOM 1489 C C . ALA A 1 181 ? 1.887 -5.952 57.905 1.00 48.41 181 ALA A C 1
ATOM 1491 O O . ALA A 1 181 ? 3.031 -5.780 58.308 1.00 48.41 181 ALA A O 1
ATOM 1492 N N . VAL A 1 182 ? 0.923 -5.019 57.972 1.00 53.47 182 VAL A N 1
ATOM 1493 C CA . VAL A 1 182 ? 0.731 -4.012 59.049 1.00 53.47 182 VAL A CA 1
ATOM 1494 C C . VAL A 1 182 ? 1.659 -2.774 59.105 1.00 53.47 182 VAL A C 1
ATOM 1496 O O . VAL A 1 182 ? 2.871 -2.858 59.255 1.00 53.47 182 VAL A O 1
ATOM 1499 N N . GLY A 1 183 ? 1.023 -1.589 59.032 1.00 44.09 183 GLY A N 1
ATOM 1500 C CA . GLY A 1 183 ? 1.605 -0.265 59.324 1.00 44.09 183 GLY A CA 1
ATOM 1501 C C . GLY A 1 183 ? 1.937 -0.051 60.817 1.00 44.09 183 GLY A C 1
ATOM 1502 O O . GLY A 1 183 ? 1.873 -1.005 61.585 1.00 44.09 183 GLY A O 1
ATOM 1503 N N . PRO A 1 184 ? 2.247 1.178 61.283 1.00 60.34 184 PRO A N 1
ATOM 1504 C CA . PRO A 1 184 ? 1.297 2.284 61.200 1.00 60.34 184 PRO A CA 1
ATOM 1505 C C . PRO A 1 184 ? 1.898 3.676 60.924 1.00 60.34 184 PRO A C 1
ATOM 1507 O O . PRO A 1 184 ? 3.093 3.932 61.019 1.00 60.34 184 PRO A O 1
ATOM 1510 N N . SER A 1 185 ? 0.959 4.569 60.612 1.00 51.88 185 SER A N 1
ATOM 1511 C CA . SER A 1 185 ? 0.894 5.999 60.923 1.00 51.88 185 SER A CA 1
ATOM 1512 C C . SER A 1 185 ? 1.903 6.516 61.959 1.00 51.88 185 SER A C 1
ATOM 1514 O O . SER A 1 185 ? 1.957 5.998 63.072 1.00 51.88 185 SER A O 1
ATOM 1516 N N . ASN A 1 186 ? 2.589 7.617 61.642 1.00 47.78 186 ASN A N 1
ATOM 1517 C CA . ASN A 1 186 ? 2.776 8.692 62.612 1.00 47.78 186 ASN A CA 1
ATOM 1518 C C . ASN A 1 186 ? 3.047 10.034 61.930 1.00 47.78 186 ASN A C 1
ATOM 1520 O O . ASN A 1 186 ? 3.976 10.191 61.142 1.00 47.78 186 ASN A O 1
ATOM 1524 N N . SER A 1 187 ? 2.201 10.991 62.294 1.00 54.84 187 SER A N 1
ATOM 1525 C CA . SER A 1 187 ? 2.330 12.418 62.050 1.00 54.84 187 SER A CA 1
ATOM 1526 C C . SER A 1 187 ? 3.563 13.006 62.736 1.00 54.84 187 SER A C 1
ATOM 1528 O O . SER A 1 187 ? 3.820 12.705 63.906 1.00 54.84 187 SER A O 1
ATOM 1530 N N . LYS A 1 188 ? 4.224 13.946 62.062 1.00 52.78 188 LYS A N 1
ATOM 1531 C CA . LYS A 1 188 ? 4.573 15.264 62.608 1.00 52.78 188 LYS A CA 1
ATOM 1532 C C . LYS A 1 188 ? 4.969 16.212 61.488 1.00 52.78 188 LYS A C 1
ATOM 1534 O O . LYS A 1 188 ? 5.697 15.757 60.582 1.00 52.78 188 LYS A O 1
#

pLDDT: mean 72.81, std 19.66, range [40.84, 98.12]

Secondary structure (DSSP, 8-state):
-------------------TT--SS-TT----GGGGGG--SS--B--GGG---B--TTSHHHHHHHHHHHHHHHHHHHHHHHHHHHHHHHHHHHHHHHHHHHHHHHHHHHHHHHHHTS--S---THHHHHHHHHHHHHHHHHHHHHHHHH----TTS----S--S-----------------------

Mean predicted aligned error: 19.81 Å

Organism: NCBI:txid588596

Sequence (188 aa):
MSGTQFPHEKILSPLTCTVDNYDPLPQSIFIPENLRPFIPTTPVYTAPSEGSKYLAPGSPGWFKYLYDQERKTEYRRQRDIQEQESKRKKLEAEKQHKARVANYLHQQMKRRSVFAGKHKNVTKPDIAEKEHAHFEINYLDYVAQTHWIHCTPRSGTSDNTKEIETRQHASDDRFPTDSPAVGPSNSK

Solvent-accessible surface area (backbone atoms only — not comparable to full-atom values): 12480 Å² total; per-residue (Å²): 139,85,82,82,80,77,80,82,77,77,78,74,70,81,82,75,85,71,74,86,83,78,61,72,75,52,91,88,52,91,72,61,76,89,47,56,86,52,57,56,92,59,92,48,60,47,61,71,92,76,55,65,41,75,43,50,75,82,36,74,67,31,51,50,50,30,54,54,47,52,54,53,50,51,54,51,53,52,50,53,51,53,52,50,50,52,52,51,51,52,52,49,53,51,51,52,50,52,53,51,52,52,52,50,51,50,51,52,53,54,54,54,56,66,61,67,76,74,65,88,83,78,95,68,74,69,60,63,52,53,52,48,54,55,49,53,54,52,50,52,51,52,51,52,57,57,52,53,74,75,60,66,80,67,94,74,74,74,84,83,85,78,84,87,78,89,84,80,92,77,87,79,90,81,84,81,89,86,84,88,79,83,86,79,90,80,90,131

Radius of gyration: 37.65 Å; Cα contacts (8 Å, |Δi|>4): 49; chains: 1; bounding box: 68×74×118 Å

Foldseek 3Di:
DDDDDDDDPPPPDPPPVADPDDDLCPPPADDDPLLVVQRDPGWAFDDVVVPTHTDHHPDPVNVVSSVVVSVVVVVVVVVVVVVVVVVVVVVVVVVVVVVVVVVVVVVVVVVVVVVVPPDDDDDDPVVVVVVVVVVVVVVVVVVVVVVVVVDPPPPPPPPPPPPDDDDDDDDDDDDDDDDDDDDDDDDD